Protein AF-A0A6L5FBJ3-F1 (afdb_monomer_lite)

Foldseek 3Di:
DDDVVVVVVVVVVVVVPPPPPPPPPAQQAVAQDPLQQCSVVLSVLVVLVLDQADDPPVSRHNPVPDDQDPVNVVSSVVSNVVSPDPDVVVVPPADPVNVVVVVVVPLVVVLVVLLVLLCVLCVVCQPVVVVVVVQFAQPAFWEADPPAAGLATKGARPVLQAQDDDSNDARIFGFFADQVRHGSGTFKGKHKHALVRHDDPAADDDSNDGFDQDPPHRITMWIARSSGDAPVDRGDNHGNSGHDRHPPGDYGDDDPDD

Sequence (258 aa):
MRNPRNLILMLMVAVLVLSPLAAWAGDRFADVPDDNIFHDDISWLADSGVTIGCNPPENTYFCPKETVTREQMAAFLRRLGENQVVDAGWLEGWTAEGLLDAAATNVAGPVAAQLAEVNLANAKYQDVSEAEADGYESFLACFEHPQMGGMGQHYVDQDLLDGNVQALRPEAMVYELDANGDIAGLVAHEYIVPIDAWTEDEPPSLFGQEFEQHSVLPVWKLHIWIWKDNPNGMFADHNPKVRLCPDGVPVFPEPPAP

Radius of gyration: 24.85 Å; chains: 1; bounding box: 87×52×62 Å

Structure (mmCIF, N/CA/C/O backbone):
data_AF-A0A6L5FBJ3-F1
#
_entry.id   AF-A0A6L5FBJ3-F1
#
loop_
_atom_site.group_PDB
_atom_site.id
_atom_site.type_symbol
_atom_site.label_atom_id
_atom_site.label_alt_id
_atom_site.label_comp_id
_atom_site.label_asym_id
_atom_site.label_entity_id
_atom_site.label_seq_id
_atom_site.pdbx_PDB_ins_code
_atom_site.Cartn_x
_atom_site.Cartn_y
_atom_site.Cartn_z
_atom_site.occupancy
_atom_site.B_iso_or_equiv
_atom_site.auth_seq_id
_atom_site.auth_comp_id
_atom_site.auth_asym_id
_atom_site.auth_atom_id
_atom_site.pdbx_PDB_model_num
ATOM 1 N N . MET A 1 1 ? 69.040 8.723 -33.705 1.00 50.16 1 MET A N 1
ATOM 2 C CA . MET A 1 1 ? 67.895 8.653 -34.639 1.00 50.16 1 MET A CA 1
ATOM 3 C C . MET A 1 1 ? 66.798 7.835 -33.968 1.00 50.16 1 MET A C 1
ATOM 5 O O . MET A 1 1 ? 66.972 6.638 -33.786 1.00 50.16 1 MET A O 1
ATOM 9 N N . ARG A 1 2 ? 65.757 8.499 -33.448 1.00 51.31 2 ARG A N 1
ATOM 10 C CA . ARG A 1 2 ? 64.660 7.870 -32.686 1.00 51.31 2 ARG A CA 1
ATOM 11 C C . ARG A 1 2 ? 63.763 7.107 -33.668 1.00 51.31 2 ARG A C 1
ATOM 13 O O . ARG A 1 2 ? 63.311 7.685 -34.649 1.00 51.31 2 ARG A O 1
ATOM 20 N N . ASN A 1 3 ? 63.582 5.811 -33.435 1.00 44.41 3 ASN A N 1
ATOM 21 C CA . ASN A 1 3 ? 62.960 4.888 -34.383 1.00 44.41 3 ASN A CA 1
ATOM 22 C C . ASN A 1 3 ? 61.430 5.121 -34.428 1.00 44.41 3 ASN A C 1
ATOM 24 O O . ASN A 1 3 ? 60.779 4.951 -33.393 1.00 44.41 3 ASN A O 1
ATOM 28 N N . PRO A 1 4 ? 60.830 5.494 -35.577 1.00 54.69 4 PRO A N 1
ATOM 29 C CA . PRO A 1 4 ? 59.420 5.904 -35.658 1.00 54.69 4 PRO A CA 1
ATOM 30 C C . PRO A 1 4 ? 58.429 4.780 -35.312 1.00 54.69 4 PRO A C 1
ATOM 32 O O . PRO A 1 4 ? 57.286 5.052 -34.956 1.00 54.69 4 PRO A O 1
ATOM 35 N N . ARG A 1 5 ? 58.875 3.516 -35.329 1.00 56.28 5 ARG A N 1
ATOM 36 C CA . ARG A 1 5 ? 58.064 2.345 -34.955 1.00 56.28 5 ARG A CA 1
ATOM 37 C C . ARG A 1 5 ? 57.788 2.254 -33.447 1.00 56.28 5 ARG A C 1
ATOM 39 O O . ARG A 1 5 ? 56.731 1.768 -33.066 1.00 56.28 5 ARG A O 1
ATOM 46 N N . ASN A 1 6 ? 58.673 2.785 -32.597 1.00 51.41 6 ASN A N 1
ATOM 47 C CA . ASN A 1 6 ? 58.479 2.755 -31.138 1.00 51.41 6 ASN A CA 1
ATOM 48 C C . ASN A 1 6 ? 57.567 3.887 -30.642 1.00 51.41 6 ASN A C 1
ATOM 50 O O . ASN A 1 6 ? 56.949 3.752 -29.591 1.00 51.41 6 ASN A O 1
ATOM 54 N N . LEU A 1 7 ? 57.454 4.984 -31.402 1.00 53.44 7 LEU A N 1
ATOM 55 C CA . LEU A 1 7 ? 56.575 6.105 -31.058 1.00 53.44 7 LEU A CA 1
ATOM 56 C C . LEU A 1 7 ? 55.099 5.776 -31.342 1.00 53.44 7 LEU A C 1
ATOM 58 O O . LEU A 1 7 ? 54.231 6.147 -30.561 1.00 53.44 7 LEU A O 1
ATOM 62 N N . ILE A 1 8 ? 54.825 5.017 -32.410 1.00 55.75 8 ILE A N 1
ATOM 63 C CA . ILE A 1 8 ? 53.466 4.574 -32.766 1.00 55.75 8 ILE A CA 1
ATOM 64 C C . ILE A 1 8 ? 52.949 3.520 -31.771 1.00 55.75 8 ILE A C 1
ATOM 66 O O . ILE A 1 8 ? 51.788 3.580 -31.373 1.00 55.75 8 ILE A O 1
ATOM 70 N N . LEU A 1 9 ? 53.808 2.603 -31.300 1.00 52.06 9 LEU A N 1
ATOM 71 C CA . LEU A 1 9 ? 53.415 1.617 -30.284 1.00 52.06 9 LEU A CA 1
ATOM 72 C C . LEU A 1 9 ? 53.133 2.260 -28.913 1.00 52.06 9 LEU A C 1
ATOM 74 O O . LEU A 1 9 ? 52.192 1.856 -28.238 1.00 52.06 9 LEU A O 1
ATOM 78 N N . MET A 1 10 ? 53.901 3.282 -28.508 1.00 53.19 10 MET A N 1
ATOM 79 C CA . MET A 1 10 ? 53.652 3.989 -27.242 1.00 53.19 10 MET A CA 1
ATOM 80 C C . MET A 1 10 ? 52.392 4.866 -27.272 1.00 53.19 10 MET A C 1
ATOM 82 O O . MET A 1 10 ? 51.726 4.988 -26.249 1.00 53.19 10 MET A O 1
ATOM 86 N N . LEU A 1 11 ? 52.024 5.430 -28.429 1.00 53.03 11 LEU A N 1
ATOM 87 C CA . LEU A 1 11 ? 50.780 6.196 -28.579 1.00 53.03 11 LEU A CA 1
ATOM 88 C C . LEU A 1 11 ? 49.524 5.308 -28.540 1.00 53.03 11 LEU A C 1
ATOM 90 O O . LEU A 1 11 ? 48.526 5.725 -27.965 1.00 53.03 11 LEU A O 1
ATOM 94 N N . MET A 1 12 ? 49.568 4.076 -29.065 1.00 52.00 12 MET A N 1
ATOM 95 C CA . MET A 1 12 ? 48.418 3.158 -28.975 1.00 52.00 12 MET A CA 1
ATOM 96 C C . MET A 1 12 ? 48.203 2.585 -27.566 1.00 52.00 12 MET A C 1
ATOM 98 O O . MET A 1 12 ? 47.062 2.396 -27.157 1.00 52.00 12 MET A O 1
ATOM 102 N N . VAL A 1 13 ? 49.270 2.363 -26.792 1.00 52.62 13 VAL A N 1
ATOM 103 C CA . VAL A 1 13 ? 49.150 1.887 -25.400 1.00 52.62 13 VAL A CA 1
ATOM 104 C C . VAL A 1 13 ? 48.690 3.007 -24.454 1.00 52.62 13 VAL A C 1
ATOM 106 O O . VAL A 1 13 ? 47.960 2.738 -23.508 1.00 52.62 13 VAL A O 1
ATOM 109 N N . ALA A 1 14 ? 49.035 4.272 -24.722 1.00 48.16 14 ALA A N 1
ATOM 110 C CA . ALA A 1 14 ? 48.619 5.398 -23.878 1.00 48.16 14 ALA A CA 1
ATOM 111 C C . ALA A 1 14 ? 47.130 5.785 -24.028 1.00 48.16 14 ALA A C 1
ATOM 113 O O . ALA A 1 14 ? 46.531 6.258 -23.067 1.00 48.16 14 ALA A O 1
ATOM 114 N N . VAL A 1 15 ? 46.510 5.558 -25.194 1.00 51.25 15 VAL A N 1
ATOM 115 C CA . VAL A 1 15 ? 45.077 5.856 -25.420 1.00 51.25 15 VAL A CA 1
ATOM 116 C C . VAL A 1 15 ? 44.156 4.798 -24.787 1.00 51.25 15 VAL A C 1
ATOM 118 O O . VAL A 1 15 ? 43.051 5.121 -24.360 1.00 51.25 15 VAL A O 1
ATOM 121 N N . LEU A 1 16 ? 44.625 3.555 -24.634 1.00 50.53 16 LEU A N 1
ATOM 122 C CA . LEU A 1 16 ? 43.860 2.457 -24.021 1.00 50.53 16 LEU A CA 1
ATOM 123 C C . LEU A 1 16 ? 43.785 2.506 -22.482 1.00 50.53 16 LEU A C 1
ATOM 125 O O . LEU A 1 16 ? 42.943 1.825 -21.909 1.00 50.53 16 LEU A O 1
ATOM 129 N N . VAL A 1 17 ? 44.622 3.303 -21.806 1.00 52.56 17 VAL A N 1
ATOM 130 C CA . VAL A 1 17 ? 44.697 3.343 -20.325 1.00 52.56 17 VAL A CA 1
ATOM 131 C C . VAL A 1 17 ? 44.046 4.606 -19.729 1.00 52.56 17 VAL A C 1
ATOM 133 O O . VAL A 1 17 ? 43.831 4.683 -18.525 1.00 52.56 17 VAL A O 1
ATOM 136 N N . LEU A 1 18 ? 43.692 5.591 -20.561 1.00 47.12 18 LEU A N 1
ATOM 137 C CA . LEU A 1 18 ? 43.131 6.886 -20.137 1.00 47.12 18 LEU A CA 1
ATOM 138 C C . LEU A 1 18 ? 41.666 7.100 -20.523 1.00 47.12 18 LEU A C 1
ATOM 140 O O . LEU A 1 18 ? 41.138 8.184 -20.296 1.00 47.12 18 LEU A O 1
ATOM 144 N N . SER A 1 19 ? 40.996 6.088 -21.074 1.00 49.62 19 SER A N 1
ATOM 145 C CA . SER A 1 19 ? 39.535 6.117 -21.121 1.00 49.62 19 SER A CA 1
ATOM 146 C C . SER A 1 19 ? 39.048 5.773 -19.715 1.00 49.62 19 SER A C 1
ATOM 148 O O . SER A 1 19 ? 39.270 4.637 -19.289 1.00 49.62 19 SER A O 1
ATOM 150 N N . PRO A 1 20 ? 38.414 6.696 -18.968 1.00 48.44 20 PRO A N 1
ATOM 151 C CA . PRO A 1 20 ? 37.619 6.253 -17.848 1.00 48.44 20 PRO A CA 1
ATOM 152 C C . PRO A 1 20 ? 36.566 5.351 -18.481 1.00 48.44 20 PRO A C 1
ATOM 154 O O . PRO A 1 20 ? 35.761 5.803 -19.297 1.00 48.44 20 PRO A O 1
ATOM 157 N N . LEU A 1 21 ? 36.600 4.063 -18.148 1.00 52.88 21 LEU A N 1
ATOM 158 C CA . LEU A 1 21 ? 35.376 3.289 -18.133 1.00 52.88 21 LEU A CA 1
ATOM 159 C C . LEU A 1 21 ? 34.505 4.030 -17.124 1.00 52.88 21 LEU A C 1
ATOM 161 O O . LEU A 1 21 ? 34.579 3.784 -15.924 1.00 52.88 21 LEU A O 1
ATOM 165 N N . ALA A 1 22 ? 33.757 5.024 -17.598 1.00 45.22 22 ALA A N 1
ATOM 166 C CA . ALA A 1 22 ? 32.517 5.363 -16.956 1.00 45.22 22 ALA A CA 1
ATOM 167 C C . ALA A 1 22 ? 31.773 4.029 -16.958 1.00 45.22 22 ALA A C 1
ATOM 169 O O . ALA A 1 22 ? 31.326 3.555 -17.999 1.00 45.22 22 ALA A O 1
ATOM 170 N N . ALA A 1 23 ? 31.798 3.336 -15.825 1.00 41.09 23 ALA A N 1
ATOM 171 C CA . ALA A 1 23 ? 30.782 2.363 -15.530 1.00 41.09 23 ALA A CA 1
ATOM 172 C C . ALA A 1 23 ? 29.532 3.224 -15.391 1.00 41.09 23 ALA A C 1
ATOM 174 O O . ALA A 1 23 ? 29.310 3.850 -14.359 1.00 41.09 23 ALA A O 1
ATOM 175 N N . TRP A 1 24 ? 28.806 3.381 -16.494 1.00 41.25 24 TRP A N 1
ATOM 176 C CA . TRP A 1 24 ? 27.423 3.797 -16.405 1.00 41.25 24 TRP A CA 1
ATOM 177 C C . TRP A 1 24 ? 26.794 2.632 -15.650 1.00 41.25 24 TRP A C 1
ATOM 179 O O . TRP A 1 24 ? 26.694 1.534 -16.199 1.00 41.25 24 TRP A O 1
ATOM 189 N N . ALA A 1 25 ? 26.523 2.820 -14.359 1.00 40.94 25 ALA A N 1
ATOM 190 C CA . ALA A 1 25 ? 25.539 2.004 -13.674 1.00 40.94 25 ALA A CA 1
ATOM 191 C C . ALA A 1 25 ? 24.226 2.331 -14.388 1.00 40.94 25 ALA A C 1
ATOM 193 O O . ALA A 1 25 ? 23.574 3.316 -14.075 1.00 40.94 25 ALA A O 1
ATOM 194 N N . GLY A 1 26 ? 24.001 1.660 -15.515 1.00 55.47 26 GLY A N 1
ATOM 195 C CA . GLY A 1 26 ? 22.754 1.737 -16.239 1.00 55.47 26 GLY A CA 1
ATOM 196 C C . GLY A 1 26 ? 21.814 0.759 -15.575 1.00 55.47 26 GLY A C 1
ATOM 197 O O . GLY A 1 26 ? 22.215 -0.382 -15.319 1.00 55.47 26 GLY A O 1
ATOM 198 N N . ASP A 1 27 ? 20.604 1.224 -15.309 1.00 69.19 27 ASP A N 1
ATOM 199 C CA . ASP A 1 27 ? 19.514 0.411 -14.796 1.00 69.19 27 ASP A CA 1
ATOM 200 C C . ASP A 1 27 ? 19.396 -0.862 -15.629 1.00 69.19 27 ASP A C 1
ATOM 202 O O . ASP A 1 27 ? 19.626 -0.874 -16.848 1.00 69.19 27 ASP A O 1
ATOM 206 N N . ARG A 1 28 ? 19.075 -1.969 -14.955 1.00 84.44 28 ARG A N 1
ATOM 207 C CA . ARG A 1 28 ? 19.003 -3.291 -15.585 1.00 84.44 28 ARG A CA 1
ATOM 208 C C . ARG A 1 28 ? 18.090 -3.285 -16.815 1.00 84.44 28 ARG A C 1
ATOM 210 O O . ARG A 1 28 ? 18.381 -3.993 -17.781 1.00 84.44 28 ARG A O 1
ATOM 217 N N . PHE A 1 29 ? 17.031 -2.475 -16.780 1.00 94.56 29 PHE A N 1
ATOM 218 C CA . PHE A 1 29 ? 16.106 -2.246 -17.880 1.00 94.56 29 PHE A CA 1
ATOM 219 C C . PHE A 1 29 ? 15.952 -0.749 -18.151 1.00 94.56 29 PHE A C 1
ATOM 221 O O . PHE A 1 29 ? 15.717 0.038 -17.244 1.00 94.56 29 PHE A O 1
ATOM 228 N N . ALA A 1 30 ? 16.033 -0.351 -19.418 1.00 93.38 30 ALA A N 1
ATOM 229 C CA . ALA A 1 30 ? 16.010 1.054 -19.825 1.00 93.38 30 ALA A CA 1
ATOM 230 C C . ALA A 1 30 ? 14.630 1.735 -19.695 1.00 93.38 30 ALA A C 1
ATOM 232 O O . ALA A 1 30 ? 14.527 2.945 -19.878 1.00 93.38 30 ALA A O 1
ATOM 233 N N . ASP A 1 31 ? 13.572 0.971 -19.428 1.00 93.94 31 ASP A N 1
ATOM 234 C CA . ASP A 1 31 ? 12.198 1.429 -19.187 1.00 93.94 31 ASP A CA 1
ATOM 235 C C . ASP A 1 31 ? 11.774 1.303 -17.711 1.00 93.94 31 ASP A C 1
ATOM 237 O O . ASP A 1 31 ? 10.597 1.481 -17.388 1.00 93.94 31 ASP A O 1
ATOM 241 N N . VAL A 1 32 ? 12.728 1.024 -16.819 1.00 93.50 32 VAL A N 1
ATOM 242 C CA . VAL A 1 32 ? 12.536 0.987 -15.365 1.00 93.50 32 VAL A CA 1
ATOM 243 C C . VAL A 1 32 ? 13.596 1.890 -14.727 1.00 93.50 32 VAL A C 1
ATOM 245 O O . VAL A 1 32 ? 14.637 1.391 -14.315 1.00 93.50 32 VAL A O 1
ATOM 248 N N . PRO A 1 33 ? 13.377 3.217 -14.712 1.00 90.44 33 PRO A N 1
ATOM 249 C CA . PRO A 1 33 ? 14.302 4.158 -14.077 1.00 90.44 33 PRO A CA 1
ATOM 250 C C . PRO A 1 33 ? 14.351 3.983 -12.549 1.00 90.44 33 PRO A C 1
ATOM 252 O O . PRO A 1 33 ? 13.392 3.479 -11.966 1.00 90.44 33 PRO A O 1
ATOM 255 N N . ASP A 1 34 ? 15.419 4.470 -11.904 1.00 84.62 34 ASP A N 1
ATOM 256 C CA . ASP A 1 34 ? 15.604 4.487 -10.434 1.00 84.62 34 ASP A CA 1
ATOM 257 C C . ASP A 1 34 ? 14.404 5.059 -9.641 1.00 84.62 34 ASP A C 1
ATOM 259 O O . ASP A 1 34 ? 14.207 4.726 -8.474 1.00 84.62 34 ASP A O 1
ATOM 263 N N . ASP A 1 35 ? 13.613 5.960 -10.237 1.00 81.00 35 ASP A N 1
ATOM 264 C CA . ASP A 1 35 ? 12.436 6.570 -9.602 1.00 81.00 35 ASP A CA 1
ATOM 265 C C . ASP A 1 35 ? 11.138 5.772 -9.809 1.00 81.00 35 ASP A C 1
ATOM 267 O O . ASP A 1 35 ? 10.093 6.136 -9.262 1.00 81.00 35 ASP A O 1
ATOM 271 N N . ASN A 1 36 ? 11.190 4.676 -10.569 1.00 85.06 36 ASN A N 1
ATOM 272 C CA . ASN A 1 36 ? 10.095 3.727 -10.658 1.00 85.06 36 ASN A CA 1
ATOM 273 C C . ASN A 1 36 ? 9.892 3.064 -9.292 1.00 85.06 36 ASN A C 1
ATOM 275 O O . ASN A 1 36 ? 10.822 2.519 -8.702 1.00 85.06 36 ASN A O 1
ATOM 279 N N . ILE A 1 37 ? 8.655 3.063 -8.799 1.00 84.88 37 ILE A N 1
ATOM 280 C CA . ILE A 1 37 ? 8.340 2.530 -7.470 1.00 84.88 37 ILE A CA 1
ATOM 281 C C . ILE A 1 37 ? 8.660 1.032 -7.325 1.00 84.88 37 ILE A C 1
ATOM 283 O O . ILE A 1 37 ? 8.936 0.595 -6.215 1.00 84.88 37 ILE A O 1
ATOM 287 N N . PHE A 1 38 ? 8.678 0.283 -8.435 1.00 86.81 38 PHE A N 1
ATOM 288 C CA . PHE A 1 38 ? 9.016 -1.143 -8.504 1.00 86.81 38 PHE A CA 1
ATOM 289 C C . PHE A 1 38 ? 10.452 -1.394 -8.975 1.00 86.81 38 PHE A C 1
ATOM 291 O O . PHE A 1 38 ? 10.792 -2.526 -9.320 1.00 86.81 38 PHE A O 1
ATOM 298 N N . HIS A 1 39 ? 11.296 -0.360 -9.048 1.00 88.31 39 HIS A N 1
ATOM 299 C CA . HIS A 1 39 ? 12.667 -0.491 -9.538 1.00 88.31 39 HIS A CA 1
ATOM 300 C C . HIS A 1 39 ? 13.433 -1.608 -8.814 1.00 88.31 39 HIS A C 1
ATOM 302 O O . HIS A 1 39 ? 14.017 -2.483 -9.461 1.00 88.31 39 HIS A O 1
ATOM 308 N N . ASP A 1 40 ? 13.383 -1.610 -7.481 1.00 82.06 40 ASP A N 1
ATOM 309 C CA . ASP A 1 40 ? 14.122 -2.561 -6.650 1.00 82.06 40 ASP A CA 1
ATOM 310 C C . ASP A 1 40 ? 13.564 -3.990 -6.799 1.00 82.06 40 ASP A C 1
ATOM 312 O O . ASP A 1 40 ? 14.336 -4.936 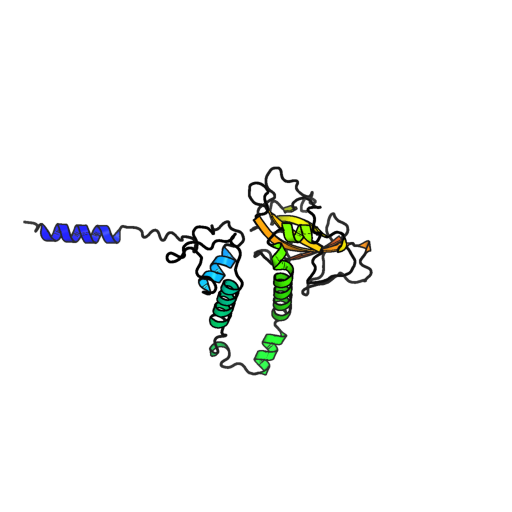-6.972 1.00 82.06 40 ASP A O 1
ATOM 316 N N . ASP A 1 41 ? 12.237 -4.157 -6.849 1.00 84.00 41 ASP A N 1
ATOM 317 C CA . ASP A 1 41 ? 11.582 -5.460 -7.047 1.00 84.00 41 ASP A CA 1
ATOM 318 C C . ASP A 1 41 ? 11.880 -6.056 -8.426 1.00 84.00 41 ASP A C 1
ATOM 320 O O . ASP A 1 41 ? 12.194 -7.241 -8.570 1.00 84.00 41 ASP A O 1
ATOM 324 N N . ILE A 1 42 ? 11.802 -5.227 -9.467 1.00 91.62 42 ILE A N 1
ATOM 325 C CA . ILE A 1 42 ? 12.088 -5.627 -10.844 1.00 91.62 42 ILE A CA 1
ATOM 326 C C . ILE A 1 42 ? 13.567 -5.993 -10.991 1.00 91.62 42 ILE A C 1
ATOM 328 O O . ILE A 1 42 ? 13.899 -6.995 -11.639 1.00 91.62 42 ILE A O 1
ATOM 332 N N . SER A 1 43 ? 14.452 -5.213 -10.369 1.00 88.56 43 SER A N 1
ATOM 333 C CA . SER A 1 43 ? 15.884 -5.501 -10.321 1.00 88.56 43 SER A CA 1
ATOM 334 C C . SER A 1 43 ? 16.145 -6.827 -9.611 1.00 88.56 43 SER A C 1
ATOM 336 O O . SER A 1 43 ? 16.835 -7.686 -10.161 1.00 88.56 43 SER A O 1
ATOM 338 N N . TRP A 1 44 ? 15.497 -7.072 -8.469 1.00 85.69 44 TRP A N 1
ATOM 339 C CA . TRP A 1 44 ? 15.583 -8.347 -7.762 1.00 85.69 44 TRP A CA 1
ATOM 340 C C . TRP A 1 44 ? 15.081 -9.526 -8.605 1.00 85.69 44 TRP A C 1
ATOM 342 O O . TRP A 1 44 ? 15.737 -10.571 -8.646 1.00 85.69 44 TRP A O 1
ATOM 352 N N . LEU A 1 45 ? 13.957 -9.379 -9.318 1.00 90.44 45 LEU A N 1
ATOM 353 C CA . LEU A 1 45 ? 13.448 -10.414 -10.224 1.00 90.44 45 LEU A CA 1
ATOM 354 C C . LEU A 1 45 ? 14.465 -10.745 -11.320 1.00 90.44 45 LEU A C 1
ATOM 356 O O . LEU A 1 45 ? 14.589 -11.910 -11.713 1.00 90.44 45 LEU A O 1
ATOM 360 N N . ALA A 1 46 ? 15.163 -9.739 -11.847 1.00 90.12 46 ALA A N 1
ATOM 361 C CA . ALA A 1 46 ? 16.155 -9.920 -12.899 1.00 90.12 46 ALA A CA 1
ATOM 362 C C . ALA A 1 46 ? 17.444 -10.558 -12.371 1.00 90.12 46 ALA A C 1
ATOM 364 O O . ALA A 1 46 ? 17.949 -11.502 -12.982 1.00 90.12 46 ALA A O 1
ATOM 365 N N . ASP A 1 47 ? 17.936 -10.094 -11.223 1.00 84.81 47 ASP A N 1
ATOM 366 C CA . ASP A 1 47 ? 19.131 -10.621 -10.559 1.00 84.81 47 ASP A CA 1
ATOM 367 C C . ASP A 1 47 ? 18.922 -12.061 -10.079 1.00 84.81 47 ASP A C 1
ATOM 369 O O . ASP A 1 47 ? 19.808 -12.908 -10.208 1.00 84.81 47 ASP A O 1
ATOM 373 N N . SER A 1 48 ? 17.706 -12.375 -9.627 1.00 81.62 48 SER A N 1
ATOM 374 C CA . SER A 1 48 ? 17.277 -13.730 -9.268 1.00 81.62 48 SER A CA 1
ATOM 375 C C . SER A 1 48 ? 16.987 -14.605 -10.489 1.00 81.62 48 SER A C 1
ATOM 377 O O . SER A 1 48 ? 16.568 -15.751 -10.336 1.00 81.62 48 SER A O 1
ATOM 379 N N . GLY A 1 49 ? 17.145 -14.086 -11.711 1.00 87.25 49 GLY A N 1
ATOM 380 C CA . GLY A 1 49 ? 16.899 -14.807 -12.961 1.00 87.25 49 GLY A CA 1
ATOM 381 C C . GLY A 1 49 ? 15.439 -15.210 -13.189 1.00 87.25 49 GLY A C 1
ATOM 382 O O . GLY A 1 49 ? 15.170 -16.061 -14.038 1.00 87.25 49 GLY A O 1
ATOM 383 N N . VAL A 1 50 ? 14.492 -14.632 -12.446 1.00 91.69 50 VAL A N 1
ATOM 384 C CA . VAL A 1 50 ? 13.053 -14.886 -12.589 1.00 91.69 50 VAL A CA 1
ATOM 385 C C . VAL A 1 50 ? 12.550 -14.242 -13.876 1.00 91.69 50 VAL A C 1
ATOM 387 O O . VAL A 1 50 ? 11.931 -14.913 -14.709 1.00 91.69 50 VAL A O 1
ATOM 390 N N . THR A 1 51 ? 12.893 -12.973 -14.100 1.00 92.88 51 THR A N 1
ATOM 391 C CA . THR A 1 51 ? 12.657 -12.282 -15.372 1.00 92.88 51 THR A CA 1
ATOM 392 C C . THR A 1 51 ? 13.948 -12.144 -16.173 1.00 92.88 51 THR A C 1
ATOM 394 O O . THR A 1 51 ? 15.046 -12.094 -15.627 1.00 92.88 51 THR A O 1
ATOM 397 N N . ILE A 1 52 ? 13.806 -12.078 -17.493 1.00 90.56 52 ILE A N 1
ATOM 398 C CA . ILE A 1 52 ? 14.895 -11.707 -18.403 1.00 90.56 52 ILE A CA 1
ATOM 399 C C . ILE A 1 52 ? 14.589 -10.409 -19.152 1.00 90.56 52 ILE A C 1
ATOM 401 O O . ILE A 1 52 ? 15.424 -9.990 -19.935 1.00 90.56 52 ILE A O 1
ATOM 405 N N . GLY A 1 53 ? 13.425 -9.792 -18.927 1.00 93.00 53 GLY A N 1
ATOM 406 C CA . GLY A 1 53 ? 12.919 -8.678 -19.731 1.00 93.00 53 GLY A CA 1
ATOM 407 C C . GLY A 1 53 ? 12.049 -9.101 -20.923 1.00 93.00 53 GLY A C 1
ATOM 408 O O . GLY A 1 53 ? 11.733 -10.282 -21.106 1.00 93.00 53 GLY A O 1
ATOM 409 N N . CYS A 1 54 ? 11.640 -8.108 -21.709 1.00 93.25 54 CYS A N 1
ATOM 410 C CA . CYS A 1 54 ? 10.909 -8.209 -22.972 1.00 93.25 54 CYS A CA 1
ATOM 411 C C . CYS A 1 54 ? 11.849 -7.891 -24.158 1.00 93.25 54 CYS A C 1
ATOM 413 O O . CYS A 1 54 ? 13.043 -8.096 -24.048 1.00 93.25 54 CYS A O 1
ATOM 415 N N . ASN A 1 55 ? 11.344 -7.486 -25.330 1.00 93.62 55 ASN A N 1
ATOM 416 C CA . ASN A 1 55 ? 12.145 -7.121 -26.520 1.00 93.62 55 ASN A CA 1
ATOM 417 C C . ASN A 1 55 ? 13.332 -8.057 -26.890 1.00 93.62 55 ASN A C 1
ATOM 419 O O . ASN A 1 55 ? 14.476 -7.608 -27.003 1.00 93.62 55 ASN A O 1
ATOM 423 N N . PRO A 1 56 ? 13.096 -9.361 -27.120 1.00 88.88 56 PRO A N 1
ATOM 424 C CA . PRO A 1 56 ? 14.162 -10.255 -27.549 1.00 88.88 56 PRO A CA 1
ATOM 425 C C . PRO A 1 56 ? 14.669 -9.892 -28.962 1.00 88.88 56 PRO A C 1
ATOM 427 O O . PRO A 1 56 ? 13.863 -9.533 -29.826 1.00 88.88 56 PRO A O 1
ATOM 430 N N . PRO A 1 57 ? 15.967 -10.105 -29.250 1.00 90.62 57 PRO A N 1
ATOM 431 C CA . PRO A 1 57 ? 16.961 -10.750 -28.387 1.00 90.62 57 PRO A CA 1
ATOM 432 C C . PRO A 1 57 ? 17.659 -9.820 -27.383 1.00 90.62 57 PRO A C 1
ATOM 434 O O . PRO A 1 57 ? 18.421 -10.323 -26.557 1.00 90.62 57 PRO A O 1
ATOM 437 N N . GLU A 1 58 ? 17.460 -8.504 -27.466 1.00 92.56 58 GLU A N 1
ATOM 438 C CA . GLU A 1 58 ? 18.227 -7.525 -26.692 1.00 92.56 58 GLU A CA 1
ATOM 439 C C . GLU A 1 58 ? 17.901 -7.562 -25.199 1.00 92.56 58 GLU A C 1
ATOM 441 O O . GLU A 1 58 ? 18.821 -7.412 -24.396 1.00 92.56 58 GLU A O 1
ATOM 446 N N . ASN A 1 59 ? 16.640 -7.816 -24.827 1.00 92.62 59 ASN A N 1
ATOM 447 C CA . ASN A 1 59 ? 16.231 -7.962 -23.427 1.00 92.62 59 ASN A CA 1
ATOM 448 C C . ASN A 1 59 ? 16.624 -6.756 -22.553 1.00 92.62 59 ASN A C 1
ATOM 450 O O . ASN A 1 59 ? 17.076 -6.897 -21.417 1.00 92.62 59 ASN A O 1
ATOM 454 N N . THR A 1 60 ? 16.489 -5.557 -23.120 1.00 94.12 60 THR A N 1
ATOM 455 C CA . THR A 1 60 ? 16.863 -4.282 -22.489 1.00 94.12 60 THR A CA 1
ATOM 456 C C . THR A 1 60 ? 15.688 -3.569 -21.833 1.00 94.12 60 THR A C 1
ATOM 458 O O . THR A 1 60 ? 15.896 -2.526 -21.222 1.00 94.12 60 THR A O 1
ATOM 461 N N . TYR A 1 61 ? 14.470 -4.086 -21.979 1.00 95.81 61 TYR A N 1
ATOM 462 C CA . TYR A 1 61 ? 13.253 -3.542 -21.386 1.00 95.81 61 TYR A CA 1
ATOM 463 C C . TYR A 1 61 ? 12.587 -4.572 -20.472 1.00 95.81 61 TYR A C 1
ATOM 465 O O . TYR A 1 61 ? 12.705 -5.773 -20.707 1.00 95.81 61 TYR A O 1
ATOM 473 N N . PHE A 1 62 ? 11.879 -4.118 -19.444 1.00 95.81 62 PHE A N 1
ATOM 474 C CA . PHE A 1 62 ? 11.037 -4.949 -18.586 1.00 95.81 62 PHE A CA 1
ATOM 475 C C . PHE A 1 62 ? 9.591 -5.017 -19.092 1.00 95.81 62 PHE A C 1
ATOM 477 O O . PHE A 1 62 ? 8.941 -6.045 -18.921 1.00 95.81 62 PHE A O 1
ATOM 484 N N . CYS A 1 63 ? 9.112 -3.957 -19.750 1.00 94.62 63 CYS A N 1
ATOM 485 C CA . CYS A 1 63 ? 7.727 -3.754 -20.166 1.00 94.62 63 CYS A CA 1
ATOM 486 C C . CYS A 1 63 ? 6.727 -3.745 -18.981 1.00 94.62 63 CYS A C 1
ATOM 488 O O . CYS A 1 63 ? 5.775 -4.527 -18.984 1.00 94.62 63 CYS A O 1
ATOM 490 N N . PRO A 1 64 ? 6.872 -2.847 -17.979 1.00 90.56 64 PRO A N 1
ATOM 491 C CA . PRO A 1 64 ? 6.110 -2.896 -16.717 1.00 90.56 64 PRO A CA 1
ATOM 492 C C . PRO A 1 64 ? 4.588 -2.763 -16.865 1.00 90.56 64 PRO A C 1
ATOM 494 O O . PRO A 1 64 ? 3.852 -3.143 -15.963 1.00 90.56 64 PRO A O 1
ATOM 497 N N . LYS A 1 65 ? 4.107 -2.215 -17.987 1.00 86.31 65 LYS A N 1
ATOM 498 C CA . LYS A 1 65 ? 2.675 -1.996 -18.254 1.00 86.31 65 LYS A CA 1
ATOM 499 C C . LYS A 1 65 ? 2.047 -3.068 -19.151 1.00 86.31 65 LYS A C 1
ATOM 501 O O . LYS A 1 65 ? 0.863 -2.980 -19.463 1.00 86.31 65 LYS A O 1
ATOM 506 N N . GLU A 1 66 ? 2.823 -4.044 -19.626 1.00 89.88 66 GLU A N 1
ATOM 507 C CA . GLU A 1 66 ? 2.288 -5.126 -20.455 1.00 89.88 66 GLU A CA 1
ATOM 508 C C . GLU A 1 66 ? 1.654 -6.231 -19.604 1.00 89.88 66 GLU A C 1
ATOM 510 O O . GLU A 1 66 ? 2.152 -6.612 -18.547 1.00 89.88 66 GLU A O 1
ATOM 515 N N . THR A 1 67 ? 0.556 -6.803 -20.099 1.00 89.81 67 THR A N 1
ATOM 516 C CA . THR A 1 67 ? -0.103 -7.934 -19.440 1.00 89.81 67 THR A CA 1
ATOM 517 C C . THR A 1 67 ? 0.730 -9.209 -19.556 1.00 89.81 67 THR A C 1
ATOM 519 O O . THR A 1 67 ? 1.152 -9.585 -20.652 1.00 89.81 67 THR A O 1
ATOM 522 N N . VAL A 1 68 ? 0.860 -9.947 -18.455 1.00 91.75 68 VAL A N 1
ATOM 523 C CA . VAL A 1 68 ? 1.529 -11.253 -18.427 1.00 91.75 68 VAL A CA 1
ATOM 524 C C . VAL A 1 68 ? 0.557 -12.358 -18.851 1.00 91.75 68 VAL A C 1
ATOM 526 O O . VAL A 1 68 ? -0.473 -12.592 -18.218 1.00 91.75 68 VAL A O 1
ATOM 529 N N . THR A 1 69 ? 0.890 -13.099 -19.908 1.00 91.69 69 THR A N 1
ATOM 530 C CA . THR A 1 69 ? 0.138 -14.305 -20.287 1.00 91.69 69 THR A CA 1
ATOM 531 C C . THR A 1 69 ? 0.349 -15.430 -19.270 1.00 91.69 69 THR A C 1
ATOM 533 O O . THR A 1 69 ? 1.381 -15.523 -18.605 1.00 91.69 69 THR A O 1
ATOM 536 N N . ARG A 1 70 ? -0.592 -16.379 -19.195 1.00 88.25 70 ARG A N 1
ATOM 537 C CA . ARG A 1 70 ? -0.459 -17.558 -18.315 1.00 88.25 70 ARG A CA 1
ATOM 538 C C . ARG A 1 70 ? 0.801 -18.387 -18.605 1.00 88.25 70 ARG A C 1
ATOM 540 O O . ARG A 1 70 ? 1.354 -18.990 -17.691 1.00 88.25 70 ARG A O 1
ATOM 547 N N . GLU A 1 71 ? 1.262 -18.413 -19.855 1.00 91.25 71 GLU A N 1
ATOM 548 C CA . GLU A 1 71 ? 2.494 -19.106 -20.253 1.00 91.25 71 GLU A CA 1
ATOM 549 C C . GLU A 1 71 ? 3.747 -18.384 -19.741 1.00 91.25 71 GLU A C 1
ATOM 551 O O . GLU A 1 71 ? 4.662 -19.026 -19.225 1.00 91.25 71 GLU A O 1
ATOM 556 N N . GLN A 1 72 ? 3.773 -17.050 -19.816 1.00 92.56 72 GLN A N 1
ATOM 557 C CA . GLN A 1 72 ? 4.849 -16.239 -19.239 1.00 92.56 72 GLN A CA 1
ATOM 558 C C . GLN A 1 72 ? 4.876 -16.354 -17.712 1.00 92.56 72 GLN A C 1
ATOM 560 O O . GLN A 1 72 ? 5.944 -16.563 -17.141 1.00 92.56 72 GLN A O 1
ATOM 565 N N . MET A 1 73 ? 3.709 -16.336 -17.059 1.00 94.25 73 MET A N 1
ATOM 566 C CA . MET A 1 73 ? 3.606 -16.572 -15.616 1.00 94.25 73 MET A CA 1
ATOM 567 C C . MET A 1 73 ? 4.180 -17.944 -15.232 1.00 94.25 73 MET A C 1
ATOM 569 O O . MET A 1 73 ? 4.986 -18.050 -14.311 1.00 94.25 73 MET A O 1
ATOM 573 N N . ALA A 1 74 ? 3.844 -19.002 -15.979 1.00 84.38 74 ALA A N 1
ATOM 574 C CA . ALA A 1 74 ? 4.413 -20.329 -15.748 1.00 84.38 74 ALA A CA 1
ATOM 575 C C . ALA A 1 74 ? 5.945 -20.351 -15.918 1.00 84.38 74 ALA A C 1
ATOM 577 O O . ALA A 1 74 ? 6.638 -21.075 -15.201 1.00 84.38 74 ALA A O 1
ATOM 578 N N . ALA A 1 75 ? 6.493 -19.554 -16.842 1.00 90.69 75 ALA A N 1
ATOM 579 C CA . ALA A 1 75 ? 7.936 -19.413 -17.000 1.00 90.69 75 ALA A CA 1
ATOM 580 C C . ALA A 1 75 ? 8.586 -18.704 -15.800 1.00 90.69 75 ALA A C 1
ATOM 582 O O . ALA A 1 75 ? 9.607 -19.194 -15.319 1.00 90.69 75 ALA A O 1
ATOM 583 N N . PHE A 1 76 ? 7.992 -17.620 -15.292 1.00 92.00 76 PHE A N 1
ATOM 584 C CA . PHE A 1 76 ? 8.469 -16.932 -14.087 1.00 92.00 76 PHE A CA 1
ATOM 585 C C . PHE A 1 76 ? 8.466 -17.858 -12.871 1.00 92.00 76 PHE A C 1
ATOM 587 O O . PHE A 1 76 ? 9.502 -18.027 -12.235 1.00 92.00 76 PHE A O 1
ATOM 594 N N . LEU A 1 77 ? 7.347 -18.540 -12.606 1.00 85.88 77 LEU A N 1
ATOM 595 C CA . LEU A 1 77 ? 7.221 -19.455 -11.467 1.00 85.88 77 LEU A CA 1
ATOM 596 C C . LEU A 1 77 ? 8.206 -20.628 -11.542 1.00 85.88 77 LEU A C 1
ATOM 598 O O . LEU A 1 77 ? 8.768 -21.027 -10.524 1.00 85.88 77 LEU A O 1
ATOM 602 N N . ARG A 1 78 ? 8.462 -21.163 -12.745 1.00 85.62 78 ARG A N 1
ATOM 603 C CA . ARG A 1 78 ? 9.477 -22.207 -12.934 1.00 85.62 78 ARG A CA 1
ATOM 604 C C . ARG A 1 78 ? 10.879 -21.700 -12.608 1.00 85.62 78 ARG A C 1
ATOM 606 O O . ARG A 1 78 ? 11.583 -22.373 -11.868 1.00 85.62 78 ARG A O 1
ATOM 613 N N . ARG A 1 79 ? 11.272 -20.527 -13.118 1.00 88.25 79 ARG A N 1
ATOM 614 C CA . ARG A 1 79 ? 12.598 -19.956 -12.823 1.00 88.25 79 ARG A CA 1
ATOM 615 C C . ARG A 1 79 ? 12.745 -19.614 -11.347 1.00 88.25 79 ARG A C 1
ATOM 617 O O . ARG A 1 79 ? 13.781 -19.909 -10.772 1.00 88.25 79 ARG A O 1
ATOM 624 N N . LEU A 1 80 ? 11.702 -19.070 -10.723 1.00 84.19 80 LEU A N 1
ATOM 625 C CA . LEU A 1 80 ? 11.691 -18.812 -9.286 1.00 84.19 80 LEU A CA 1
ATOM 626 C C . LEU A 1 80 ? 11.929 -20.102 -8.489 1.00 84.19 80 LEU A C 1
ATOM 628 O O . LEU A 1 80 ? 12.833 -20.145 -7.662 1.00 84.19 80 LEU A O 1
ATOM 632 N N . GLY A 1 81 ? 11.184 -21.173 -8.779 1.00 74.25 81 GLY A N 1
ATOM 633 C CA . GLY A 1 81 ? 11.351 -22.461 -8.098 1.00 74.25 81 GLY A CA 1
ATOM 634 C C . GLY A 1 81 ? 12.697 -23.147 -8.368 1.00 74.25 81 GLY A C 1
ATOM 635 O O . GLY A 1 81 ? 13.217 -23.829 -7.490 1.00 74.25 81 GLY A O 1
ATOM 636 N N . GLU A 1 82 ? 13.277 -22.961 -9.556 1.00 76.00 82 GLU A N 1
ATOM 637 C CA . GLU A 1 82 ? 14.605 -23.483 -9.914 1.00 76.00 82 GLU A CA 1
ATOM 638 C C . GLU A 1 82 ? 15.754 -22.652 -9.313 1.00 76.00 82 GLU A C 1
ATOM 640 O O . GLU A 1 82 ? 16.813 -23.209 -9.031 1.00 76.00 82 GLU A O 1
ATOM 645 N N . ASN A 1 83 ? 15.550 -21.351 -9.080 1.00 66.75 83 ASN A N 1
ATOM 646 C CA . ASN A 1 83 ? 16.573 -20.444 -8.550 1.00 66.75 83 ASN A CA 1
ATOM 647 C C . ASN A 1 83 ? 16.497 -20.268 -7.019 1.00 66.75 83 ASN A C 1
ATOM 649 O O . ASN A 1 83 ? 17.488 -19.868 -6.415 1.00 66.75 83 ASN A O 1
ATOM 653 N N . GLN A 1 84 ? 15.371 -20.604 -6.372 1.00 57.84 84 GLN A N 1
ATOM 654 C CA . GLN A 1 84 ? 15.189 -20.569 -4.909 1.00 57.84 84 GLN A CA 1
ATOM 655 C C . GLN A 1 84 ? 15.367 -21.932 -4.213 1.00 57.84 84 GLN A C 1
ATOM 657 O O . GLN A 1 84 ? 14.783 -22.182 -3.156 1.00 57.84 84 GLN A O 1
ATOM 662 N N . VAL A 1 85 ? 16.177 -22.843 -4.760 1.00 47.06 85 VAL A N 1
ATOM 663 C CA . VAL A 1 85 ? 16.492 -24.080 -4.032 1.00 47.06 85 VAL A CA 1
ATOM 664 C C . VAL A 1 85 ? 17.478 -23.748 -2.913 1.00 47.06 85 VAL A C 1
ATOM 666 O O . VAL A 1 85 ? 18.622 -23.385 -3.176 1.00 47.06 85 VAL A O 1
ATOM 669 N N . VAL A 1 86 ? 17.005 -23.856 -1.668 1.00 54.59 86 VAL A N 1
ATOM 670 C CA . VAL A 1 86 ? 17.809 -23.802 -0.439 1.00 54.59 86 VAL A CA 1
ATOM 671 C C . VAL A 1 86 ? 19.160 -24.494 -0.630 1.00 54.59 86 VAL A C 1
ATOM 673 O O . VAL A 1 86 ? 19.222 -25.669 -0.998 1.00 54.59 86 VAL A O 1
ATOM 676 N N . ASP A 1 87 ? 20.243 -23.763 -0.363 1.00 50.28 87 ASP A N 1
ATOM 677 C CA . ASP A 1 87 ? 21.581 -24.338 -0.318 1.00 50.28 87 ASP A CA 1
ATOM 678 C C . ASP A 1 87 ? 21.626 -25.359 0.825 1.00 50.28 87 ASP A C 1
ATOM 680 O O . ASP A 1 87 ? 21.623 -25.005 2.008 1.00 50.28 87 ASP A O 1
ATOM 684 N N . ALA A 1 88 ? 21.654 -26.644 0.469 1.00 52.44 88 ALA A N 1
ATOM 685 C CA . ALA A 1 88 ? 21.778 -27.734 1.429 1.00 52.44 88 ALA A CA 1
ATOM 686 C C . ALA A 1 88 ? 23.040 -27.599 2.309 1.00 52.44 88 ALA A C 1
ATOM 688 O O . ALA A 1 88 ? 23.074 -28.167 3.399 1.00 52.44 88 ALA A O 1
ATOM 689 N N . GLY A 1 89 ? 24.036 -26.810 1.885 1.00 56.19 89 GLY A N 1
ATOM 690 C CA . GLY A 1 89 ? 25.224 -26.472 2.663 1.00 56.19 89 GLY A CA 1
ATOM 691 C C . GLY A 1 89 ? 24.946 -25.635 3.916 1.00 56.19 89 GLY A C 1
ATOM 692 O O . GLY A 1 89 ? 25.688 -25.748 4.886 1.00 56.19 89 GLY A O 1
ATOM 693 N N . TRP A 1 90 ? 23.858 -24.856 3.968 1.00 53.97 90 TRP A N 1
ATOM 694 C CA . TRP A 1 90 ? 23.487 -24.104 5.179 1.00 53.97 90 TRP A CA 1
ATOM 695 C C . TRP A 1 90 ? 22.787 -24.972 6.240 1.00 53.97 90 TRP A C 1
ATOM 697 O O . TRP A 1 90 ? 22.715 -24.596 7.409 1.00 53.97 90 TRP A O 1
ATOM 707 N N . LEU A 1 91 ? 22.307 -26.159 5.852 1.00 53.78 91 LEU A N 1
ATOM 708 C CA . LEU A 1 91 ? 21.687 -27.131 6.759 1.00 53.78 91 LEU A CA 1
ATOM 709 C C . LEU A 1 91 ? 22.708 -28.104 7.374 1.00 53.78 91 LEU A C 1
ATOM 711 O O . LEU A 1 91 ? 22.371 -28.849 8.300 1.00 53.78 91 LEU A O 1
ATOM 715 N N . GLU A 1 92 ? 23.960 -28.108 6.903 1.00 63.09 92 GLU A N 1
ATOM 716 C CA . GLU A 1 92 ? 25.013 -28.936 7.491 1.00 63.09 92 GLU A CA 1
ATOM 717 C C . GLU A 1 92 ? 25.327 -28.479 8.927 1.00 63.09 92 GLU A C 1
ATOM 719 O O . GLU A 1 92 ? 25.711 -27.341 9.184 1.00 63.09 92 GLU A O 1
ATOM 724 N N . GLY A 1 93 ? 25.168 -29.391 9.891 1.00 57.19 93 GLY A N 1
ATOM 725 C CA . GLY A 1 93 ? 25.488 -29.149 11.304 1.00 57.19 93 GLY A CA 1
ATOM 726 C C . GLY A 1 93 ? 24.316 -28.695 12.179 1.00 57.19 93 GLY A C 1
ATOM 727 O O . GLY A 1 93 ? 24.486 -28.590 13.393 1.00 57.19 93 GLY A O 1
ATOM 728 N N . TRP A 1 94 ? 23.127 -28.496 11.610 1.00 63.75 94 TRP A N 1
ATOM 729 C CA . TRP A 1 94 ? 21.916 -28.213 12.379 1.00 63.75 94 TRP A CA 1
ATOM 730 C C . TRP A 1 94 ? 21.251 -29.507 12.859 1.00 63.75 94 TRP A C 1
ATOM 732 O O . TRP A 1 94 ? 21.106 -30.474 12.109 1.00 63.75 94 TRP A O 1
ATOM 742 N N . THR A 1 95 ? 20.831 -29.546 14.124 1.00 76.12 95 THR A N 1
ATOM 743 C CA . THR A 1 95 ? 19.981 -30.634 14.629 1.00 76.12 95 THR A CA 1
ATOM 744 C C . THR A 1 95 ? 18.525 -30.370 14.248 1.00 76.12 95 THR A C 1
ATOM 746 O O . THR A 1 95 ? 18.133 -29.222 14.047 1.00 76.12 95 THR A O 1
ATOM 749 N N . ALA A 1 96 ? 17.692 -31.417 14.195 1.00 65.50 96 ALA A N 1
ATOM 750 C CA . ALA A 1 96 ? 16.248 -31.252 13.985 1.00 65.50 96 ALA A CA 1
ATOM 751 C C . ALA A 1 96 ? 15.619 -30.307 15.028 1.00 65.50 96 ALA A C 1
ATOM 753 O O . ALA A 1 96 ? 14.737 -29.524 14.704 1.00 65.50 96 ALA A O 1
ATOM 754 N N . GLU A 1 97 ? 16.124 -30.339 16.260 1.00 63.91 97 GLU A N 1
ATOM 755 C CA . GLU A 1 97 ? 15.713 -29.457 17.355 1.00 63.91 97 GLU A CA 1
ATOM 756 C C . GLU A 1 97 ? 16.159 -28.004 17.134 1.00 63.91 97 GLU A C 1
ATOM 758 O O . GLU A 1 97 ? 15.357 -27.102 17.325 1.00 63.91 97 GLU A O 1
ATOM 763 N N . GLY A 1 98 ? 17.384 -27.762 16.647 1.00 62.00 98 GLY A N 1
ATOM 764 C CA . GLY A 1 98 ? 17.860 -26.416 16.301 1.00 62.00 98 GLY A CA 1
ATOM 765 C C . GLY A 1 98 ? 17.130 -25.808 15.100 1.00 62.00 98 GLY A C 1
ATOM 766 O O . GLY A 1 98 ? 16.883 -24.608 15.065 1.00 62.00 98 GLY A O 1
ATOM 767 N N . LEU A 1 99 ? 16.717 -26.643 14.145 1.00 65.25 99 LEU A N 1
ATOM 768 C CA . LEU A 1 99 ? 15.853 -26.242 13.031 1.00 65.25 99 LEU A CA 1
ATOM 769 C C . LEU A 1 99 ? 14.451 -25.864 13.511 1.00 65.25 99 LEU A C 1
ATOM 771 O O . LEU A 1 99 ? 13.900 -24.859 13.070 1.00 65.25 99 LEU A O 1
ATOM 775 N N . LEU A 1 100 ? 13.887 -26.651 14.427 1.00 60.97 100 LEU A N 1
ATOM 776 C CA . LEU A 1 100 ? 12.588 -26.359 15.026 1.00 60.97 100 LEU A CA 1
ATOM 777 C C . LEU A 1 100 ? 12.639 -25.124 15.929 1.00 60.97 100 LEU A C 1
ATOM 779 O O . LEU A 1 100 ? 11.685 -24.363 15.913 1.00 60.97 100 LEU A O 1
ATOM 783 N N . ASP A 1 101 ? 13.730 -24.882 16.654 1.00 63.16 101 ASP A N 1
ATOM 784 C CA . ASP A 1 101 ? 13.907 -23.695 17.500 1.00 63.16 101 ASP A CA 1
ATOM 785 C C . ASP A 1 101 ? 14.081 -22.418 16.664 1.00 63.16 101 ASP A C 1
ATOM 787 O O . ASP A 1 101 ? 13.431 -21.410 16.935 1.00 63.16 101 ASP A O 1
ATOM 791 N N . ALA A 1 102 ? 14.851 -22.466 15.569 1.00 62.00 102 ALA A N 1
ATOM 792 C CA . ALA A 1 102 ? 14.913 -21.361 14.610 1.00 62.00 102 ALA A CA 1
ATOM 793 C C . ALA A 1 102 ? 13.578 -21.137 13.891 1.00 62.00 102 ALA A C 1
ATOM 795 O O . ALA A 1 102 ? 13.189 -19.995 13.686 1.00 62.00 102 ALA A O 1
ATOM 796 N N . ALA A 1 103 ? 12.840 -22.195 13.548 1.00 59.31 103 ALA A N 1
ATOM 797 C CA . ALA A 1 103 ? 11.495 -22.060 12.990 1.00 59.31 103 ALA A CA 1
ATOM 798 C C . ALA A 1 103 ? 10.480 -21.529 14.022 1.00 59.31 103 ALA A C 1
ATOM 800 O O . ALA A 1 103 ? 9.587 -20.769 13.659 1.00 59.31 103 ALA A O 1
ATOM 801 N N . ALA A 1 104 ? 10.624 -21.891 15.300 1.00 54.62 104 ALA A N 1
ATOM 802 C CA . ALA A 1 104 ? 9.732 -21.490 16.389 1.00 54.62 104 ALA A CA 1
ATOM 803 C C . ALA A 1 104 ? 10.009 -20.070 16.908 1.00 54.62 104 ALA A C 1
ATOM 805 O O . ALA A 1 104 ? 9.086 -19.393 17.354 1.00 54.62 104 ALA A O 1
ATOM 806 N N . THR A 1 105 ? 11.254 -19.597 16.830 1.00 53.59 105 THR A N 1
ATOM 807 C CA . THR A 1 105 ? 11.629 -18.202 17.129 1.00 53.59 105 THR A CA 1
ATOM 808 C C . THR A 1 105 ? 11.389 -17.260 15.953 1.00 53.59 105 THR A C 1
ATOM 810 O O . THR A 1 105 ? 11.367 -16.041 16.129 1.00 53.59 105 THR A O 1
ATOM 813 N N . ASN A 1 106 ? 11.144 -17.798 14.760 1.00 52.41 106 ASN A N 1
ATOM 814 C CA . ASN A 1 106 ? 10.842 -17.013 13.578 1.00 52.41 106 ASN A CA 1
ATOM 815 C C . ASN A 1 106 ? 9.371 -16.579 13.569 1.00 52.41 106 ASN A C 1
ATOM 817 O O . ASN A 1 106 ? 8.614 -17.018 12.716 1.00 52.41 106 ASN A O 1
ATOM 821 N N . VAL A 1 107 ? 8.957 -15.695 14.485 1.00 50.56 107 VAL A N 1
ATOM 822 C CA . VAL A 1 107 ? 7.648 -15.000 14.414 1.00 50.56 107 VAL A CA 1
ATOM 823 C C . VAL A 1 107 ? 7.514 -14.224 13.093 1.00 50.56 107 VAL A C 1
ATOM 825 O O . VAL A 1 107 ? 6.418 -14.096 12.549 1.00 50.56 107 VAL A O 1
ATOM 828 N N . ALA A 1 108 ? 8.642 -13.800 12.515 1.00 51.97 108 ALA A N 1
ATOM 829 C CA . ALA A 1 108 ? 8.688 -13.216 11.181 1.00 51.97 108 ALA A CA 1
ATOM 830 C C . ALA A 1 108 ? 8.302 -14.213 10.068 1.00 51.97 108 ALA A C 1
ATOM 832 O O . ALA A 1 108 ? 7.851 -13.779 9.019 1.00 51.97 108 ALA A O 1
ATOM 833 N N . GLY A 1 109 ? 8.395 -15.531 10.286 1.00 57.69 109 GLY A N 1
ATOM 834 C CA . GLY A 1 109 ? 7.977 -16.564 9.332 1.00 57.69 109 GLY A CA 1
ATOM 835 C C . GLY A 1 109 ? 6.456 -16.623 9.128 1.00 57.69 109 GLY A C 1
ATOM 836 O O . GLY A 1 109 ? 6.004 -16.469 7.994 1.00 57.69 109 GLY A O 1
ATOM 837 N N . PRO A 1 110 ? 5.645 -16.803 10.191 1.00 67.31 110 PRO A N 1
ATOM 838 C CA . PRO A 1 110 ? 4.189 -16.717 10.120 1.00 67.31 110 PRO A CA 1
ATOM 839 C C . PRO A 1 110 ? 3.688 -15.368 9.605 1.00 67.31 110 PRO A C 1
ATOM 841 O O . PRO A 1 110 ? 2.781 -15.354 8.779 1.00 67.31 110 PRO A O 1
ATOM 844 N N . VAL A 1 111 ? 4.293 -14.251 10.032 1.00 73.19 111 VAL A N 1
ATOM 845 C CA . VAL A 1 111 ? 3.913 -12.922 9.527 1.00 73.19 111 VAL A CA 1
ATOM 846 C C . VAL A 1 111 ? 4.258 -12.788 8.043 1.00 73.19 111 VAL A C 1
ATOM 848 O O . VAL A 1 111 ? 3.388 -12.427 7.265 1.00 73.19 111 VAL A O 1
ATOM 851 N N . ALA A 1 112 ? 5.461 -13.164 7.604 1.00 70.81 112 ALA A N 1
ATOM 852 C CA . ALA A 1 112 ? 5.830 -13.108 6.187 1.00 70.81 112 ALA A CA 1
ATOM 853 C C . ALA A 1 112 ? 4.928 -13.986 5.304 1.00 70.81 112 ALA A C 1
ATOM 855 O O . ALA A 1 112 ? 4.561 -13.575 4.206 1.00 70.81 112 ALA A O 1
ATOM 856 N N . ALA A 1 113 ? 4.529 -15.169 5.782 1.00 69.44 113 ALA A N 1
ATOM 857 C CA . ALA A 1 113 ? 3.575 -16.018 5.072 1.00 69.44 113 ALA A CA 1
ATOM 858 C C . ALA A 1 113 ? 2.192 -15.354 4.959 1.00 69.44 113 ALA A C 1
ATOM 860 O O . ALA A 1 113 ? 1.614 -15.338 3.876 1.00 69.44 113 ALA A O 1
ATOM 861 N N . GLN A 1 114 ? 1.692 -14.752 6.044 1.00 77.56 114 GLN A N 1
ATOM 862 C CA . GLN A 1 114 ? 0.437 -13.996 6.023 1.00 77.56 114 GLN A CA 1
ATOM 863 C C . GLN A 1 114 ? 0.514 -12.805 5.061 1.00 77.56 114 GLN A C 1
ATOM 865 O O . GLN A 1 114 ? -0.385 -12.620 4.250 1.00 77.56 114 GLN A O 1
ATOM 870 N N . LEU A 1 115 ? 1.603 -12.035 5.084 1.00 82.88 115 LEU A N 1
ATOM 871 C CA . LEU A 1 115 ? 1.796 -10.903 4.175 1.00 82.88 115 LEU A CA 1
ATOM 872 C C . LEU A 1 115 ? 1.900 -11.340 2.710 1.00 82.88 115 LEU A C 1
ATOM 874 O O . LEU A 1 115 ? 1.369 -10.667 1.831 1.00 82.88 115 LEU A O 1
ATOM 878 N N . ALA A 1 116 ? 2.501 -12.498 2.430 1.00 77.56 116 ALA A N 1
ATOM 879 C CA . ALA A 1 116 ? 2.505 -13.062 1.083 1.00 77.56 116 ALA A CA 1
ATOM 880 C C . ALA A 1 116 ? 1.086 -13.418 0.599 1.00 77.56 116 ALA A C 1
ATOM 882 O O . ALA A 1 116 ? 0.756 -13.178 -0.563 1.00 77.56 116 ALA A O 1
ATOM 883 N N . GLU A 1 117 ? 0.230 -13.951 1.477 1.00 78.94 117 GLU A N 1
ATOM 884 C CA . GLU A 1 117 ? -1.181 -14.204 1.157 1.00 78.94 117 GLU A CA 1
ATOM 885 C C . GLU A 1 117 ? -1.955 -12.902 0.915 1.00 78.94 117 GLU A C 1
ATOM 887 O O . GLU A 1 117 ? -2.723 -12.822 -0.044 1.00 78.94 117 GLU A O 1
ATOM 892 N N . VAL A 1 118 ? -1.714 -11.869 1.729 1.00 89.44 118 VAL A N 1
ATOM 893 C CA . VAL A 1 118 ? -2.305 -10.530 1.560 1.00 89.44 118 VAL A CA 1
ATOM 894 C C . VAL A 1 118 ? -1.895 -9.929 0.217 1.00 89.44 118 VAL A C 1
ATOM 896 O O . VAL A 1 118 ? -2.763 -9.462 -0.523 1.00 89.44 118 VAL A O 1
ATOM 899 N N . ASN A 1 119 ? -0.607 -9.994 -0.135 1.00 85.56 119 ASN A N 1
ATOM 900 C CA . ASN A 1 119 ? -0.109 -9.543 -1.433 1.00 85.56 119 ASN A CA 1
ATOM 901 C C . ASN A 1 119 ? -0.790 -10.292 -2.573 1.00 85.56 119 ASN A C 1
ATOM 903 O O . ASN A 1 119 ? -1.304 -9.673 -3.498 1.00 85.56 119 ASN A O 1
ATOM 907 N N . LEU A 1 120 ? -0.867 -11.621 -2.503 1.00 82.88 120 LEU A N 1
ATOM 908 C CA . LEU A 1 120 ? -1.495 -12.409 -3.561 1.00 82.88 120 LEU A CA 1
ATOM 909 C C . LEU A 1 120 ? -2.992 -12.097 -3.718 1.00 82.88 120 LEU A C 1
ATOM 911 O O . LEU A 1 120 ? -3.479 -12.019 -4.846 1.00 82.88 120 LEU A O 1
ATOM 915 N N . ALA A 1 121 ? -3.715 -11.922 -2.610 1.00 87.81 121 ALA A N 1
ATOM 916 C CA . ALA A 1 121 ? -5.146 -11.628 -2.622 1.00 87.81 121 ALA A CA 1
ATOM 917 C C . ALA A 1 121 ? -5.458 -10.242 -3.210 1.00 87.81 121 ALA A C 1
ATOM 919 O O . ALA A 1 121 ? -6.465 -10.083 -3.901 1.00 87.81 121 ALA A O 1
ATOM 920 N N . ASN A 1 122 ? -4.576 -9.268 -2.974 1.00 94.25 122 ASN A N 1
ATOM 921 C CA . ASN A 1 122 ? -4.783 -7.866 -3.336 1.00 94.25 122 ASN A CA 1
ATOM 922 C C . ASN A 1 122 ? -3.960 -7.421 -4.558 1.00 94.25 122 ASN A C 1
ATOM 924 O O . ASN A 1 122 ? -4.096 -6.289 -5.003 1.00 94.25 122 ASN A O 1
ATOM 928 N N . ALA A 1 123 ? -3.158 -8.306 -5.166 1.00 89.31 123 ALA A N 1
ATOM 929 C CA . ALA A 1 123 ? -2.297 -7.982 -6.311 1.00 89.31 123 ALA A CA 1
ATOM 930 C C . ALA A 1 123 ? -3.050 -7.377 -7.507 1.00 89.31 123 ALA A C 1
ATOM 932 O O . ALA A 1 123 ? -2.477 -6.593 -8.260 1.00 89.31 123 ALA A O 1
ATOM 933 N N . LYS A 1 124 ? -4.330 -7.730 -7.693 1.00 92.50 124 LYS A N 1
ATOM 934 C CA . LYS A 1 124 ? -5.171 -7.148 -8.752 1.00 92.50 124 LYS A CA 1
ATOM 935 C C . LYS A 1 124 ? -5.377 -5.637 -8.585 1.00 92.50 124 LYS A C 1
ATOM 937 O O . LYS A 1 124 ? -5.495 -4.949 -9.588 1.00 92.50 124 LYS A O 1
ATOM 942 N N . TYR A 1 125 ? -5.326 -5.124 -7.355 1.00 96.56 125 TYR A N 1
ATOM 943 C CA . TYR A 1 125 ? -5.468 -3.699 -7.044 1.00 96.56 125 TYR A CA 1
ATOM 944 C C . TYR A 1 125 ? -4.211 -2.884 -7.362 1.00 96.56 125 TYR A C 1
ATOM 946 O O . TYR A 1 125 ? -4.193 -1.679 -7.162 1.00 96.56 125 TYR A O 1
ATOM 954 N N . GLN A 1 126 ? -3.160 -3.497 -7.917 1.00 91.88 126 GLN A N 1
ATOM 955 C CA . GLN A 1 126 ? -2.139 -2.719 -8.623 1.00 91.88 126 GLN A CA 1
ATOM 956 C C . GLN A 1 126 ? -2.736 -1.955 -9.821 1.00 91.88 126 GLN A C 1
ATOM 958 O O . GLN A 1 126 ? -2.223 -0.900 -10.192 1.00 91.88 126 GLN A O 1
ATOM 963 N N . ASP A 1 127 ? -3.839 -2.449 -10.397 1.00 92.19 127 ASP A N 1
ATOM 964 C CA . ASP A 1 127 ? -4.721 -1.659 -11.253 1.00 92.19 127 ASP A CA 1
ATOM 965 C C . ASP A 1 127 ? -5.818 -1.019 -10.391 1.00 92.19 127 ASP A C 1
ATOM 967 O O . ASP A 1 127 ? -6.697 -1.704 -9.864 1.00 92.19 127 ASP A O 1
ATOM 971 N N . VAL A 1 128 ? -5.776 0.308 -10.257 1.00 95.25 128 VAL A N 1
ATOM 972 C CA . VAL A 1 128 ? -6.738 1.058 -9.434 1.00 95.25 128 VAL A CA 1
ATOM 973 C C . VAL A 1 128 ? -8.185 0.853 -9.886 1.00 95.25 128 VAL A C 1
ATOM 975 O O . VAL A 1 128 ? -9.085 0.856 -9.052 1.00 95.25 128 VAL A O 1
ATOM 978 N N . SER A 1 129 ? -8.426 0.589 -11.175 1.00 96.06 129 SER A N 1
ATOM 979 C CA . SER A 1 129 ? -9.784 0.372 -11.683 1.00 96.06 129 SER A CA 1
ATOM 980 C C . SER A 1 129 ? -10.414 -0.925 -11.164 1.00 96.06 129 SER A C 1
ATOM 982 O O . SER A 1 129 ? -11.634 -0.998 -11.019 1.00 96.06 129 SER A O 1
ATOM 984 N N . GLU A 1 130 ? -9.599 -1.928 -10.822 1.00 97.56 130 GLU A N 1
ATOM 985 C CA . GLU A 1 130 ? -10.065 -3.151 -10.158 1.00 97.56 130 GLU A CA 1
ATOM 986 C C . GLU A 1 130 ? -10.444 -2.873 -8.697 1.00 97.56 130 GLU A C 1
ATOM 988 O O . GLU A 1 130 ? -11.400 -3.456 -8.193 1.00 97.56 130 GLU A O 1
ATOM 993 N N . ALA A 1 131 ? -9.732 -1.963 -8.021 1.00 97.31 131 ALA A N 1
ATOM 994 C CA . ALA A 1 131 ? -10.079 -1.547 -6.662 1.00 97.31 131 ALA A CA 1
ATOM 995 C C . ALA A 1 131 ? -11.387 -0.742 -6.652 1.00 97.31 131 ALA A C 1
ATOM 997 O O . ALA A 1 131 ? -12.286 -1.032 -5.865 1.00 97.31 131 ALA A O 1
ATOM 998 N N . GLU A 1 132 ? -11.536 0.205 -7.580 1.00 97.25 132 GLU A N 1
ATOM 999 C CA . GLU A 1 132 ? -12.772 0.977 -7.757 1.00 97.25 132 GLU A CA 1
ATOM 1000 C C . GLU A 1 132 ? -13.968 0.076 -8.091 1.00 97.25 132 GLU A C 1
ATOM 1002 O O . GLU A 1 132 ? -15.058 0.259 -7.549 1.00 97.25 132 GLU A O 1
ATOM 1007 N N . ALA A 1 133 ? -13.773 -0.928 -8.954 1.00 97.69 133 ALA A N 1
ATOM 1008 C CA . ALA A 1 133 ? -14.816 -1.892 -9.301 1.00 97.69 133 ALA A CA 1
ATOM 1009 C C . ALA A 1 133 ? -15.291 -2.726 -8.099 1.00 97.69 133 ALA A C 1
ATOM 1011 O O . ALA A 1 133 ? -16.453 -3.140 -8.073 1.00 97.69 133 ALA A O 1
ATOM 1012 N N . ASP A 1 134 ? -14.413 -2.939 -7.118 1.00 97.12 134 ASP A N 1
ATOM 1013 C CA . ASP A 1 134 ? -14.700 -3.676 -5.888 1.00 97.12 134 ASP A CA 1
ATOM 1014 C C . ASP A 1 134 ? -15.172 -2.787 -4.725 1.00 97.12 134 ASP A C 1
ATOM 1016 O O . ASP A 1 134 ? -15.482 -3.321 -3.665 1.00 97.12 134 ASP A O 1
ATOM 1020 N N . GLY A 1 135 ? -15.309 -1.470 -4.930 1.00 97.12 135 GLY A N 1
ATOM 1021 C CA . GLY A 1 135 ? -15.901 -0.543 -3.954 1.00 97.12 135 GLY A CA 1
ATOM 1022 C C . GLY A 1 135 ? -14.910 0.361 -3.218 1.00 97.12 135 GLY A C 1
ATOM 1023 O O . GLY A 1 135 ? -15.330 1.180 -2.402 1.00 97.12 135 GLY A O 1
ATOM 1024 N N . TYR A 1 136 ? -13.613 0.275 -3.522 1.00 97.81 136 TYR A N 1
ATOM 1025 C CA . TYR A 1 136 ? -12.615 1.180 -2.957 1.00 97.81 136 TYR A CA 1
ATOM 1026 C C . TYR A 1 136 ? -12.648 2.528 -3.682 1.00 97.81 136 TYR A C 1
ATOM 1028 O O . TYR A 1 136 ? -12.220 2.642 -4.829 1.00 97.81 136 TYR A O 1
ATOM 1036 N N . GLU A 1 137 ? -13.112 3.577 -3.005 1.00 95.38 137 GLU A N 1
ATOM 1037 C CA . GLU A 1 137 ? -13.247 4.917 -3.586 1.00 95.38 137 GLU A CA 1
ATOM 1038 C C . GLU A 1 137 ? -12.236 5.902 -2.988 1.00 95.38 137 GLU A C 1
ATOM 1040 O O . GLU A 1 137 ? -11.936 5.856 -1.793 1.00 95.38 137 GLU A O 1
ATOM 1045 N N . SER A 1 138 ? -11.745 6.851 -3.796 1.00 91.12 138 SER A N 1
ATOM 1046 C CA . SER A 1 138 ? -10.869 7.945 -3.344 1.00 91.12 138 SER A CA 1
ATOM 1047 C C . SER A 1 138 ? -11.623 8.930 -2.440 1.00 91.12 138 SER A C 1
ATOM 1049 O O . SER A 1 138 ? -12.020 10.020 -2.860 1.00 91.12 138 SER A O 1
ATOM 1051 N N . PHE A 1 139 ? -11.835 8.539 -1.187 1.00 79.94 139 PHE A N 1
ATOM 1052 C CA . PHE A 1 139 ? -12.635 9.285 -0.223 1.00 79.94 139 PHE A CA 1
ATOM 1053 C C . PHE A 1 139 ? -11.821 10.316 0.564 1.00 79.94 139 PHE A C 1
ATOM 1055 O O . PHE A 1 139 ? -12.284 11.432 0.809 1.00 79.94 139 PHE A O 1
ATOM 1062 N N . LEU A 1 140 ? -10.607 9.949 0.978 1.00 81.31 140 LEU A N 1
ATOM 1063 C CA . LEU A 1 140 ? -9.736 10.833 1.746 1.00 81.31 140 LEU A CA 1
ATOM 1064 C C . LEU A 1 140 ? -8.814 11.620 0.815 1.00 81.31 140 LEU A C 1
ATOM 1066 O O . LEU A 1 140 ? -8.617 11.254 -0.334 1.00 81.31 140 LEU A O 1
ATOM 1070 N N . ALA A 1 141 ? -8.267 12.731 1.294 1.00 86.31 141 ALA A N 1
ATOM 1071 C CA . ALA A 1 141 ? -7.223 13.460 0.578 1.00 86.31 141 ALA A CA 1
ATOM 1072 C C . ALA A 1 141 ? -5.884 12.694 0.638 1.00 86.31 141 ALA A C 1
ATOM 1074 O O . ALA A 1 141 ? -5.752 11.733 1.395 1.00 86.31 141 ALA A O 1
ATOM 1075 N N . CYS A 1 142 ? -4.888 13.123 -0.136 1.00 91.56 142 CYS A N 1
ATOM 1076 C CA . CYS A 1 142 ? -3.547 12.545 -0.076 1.00 91.56 142 CYS A CA 1
ATOM 1077 C C . CYS A 1 142 ? -2.885 12.870 1.276 1.00 91.56 142 CYS A C 1
ATOM 1079 O O . CYS A 1 142 ? -3.010 13.990 1.776 1.00 91.56 142 CYS A O 1
ATOM 1081 N N . PHE A 1 143 ? -2.194 11.901 1.873 1.00 92.56 143 PHE A N 1
ATOM 1082 C CA . PHE A 1 143 ? -1.509 12.056 3.157 1.00 92.56 143 PHE A CA 1
ATOM 1083 C C . PHE A 1 143 ? -0.001 12.207 2.959 1.00 92.56 143 PHE A C 1
ATOM 1085 O O . PHE A 1 143 ? 0.630 11.468 2.194 1.00 92.56 143 PHE A O 1
ATOM 1092 N N . GLU A 1 144 ? 0.585 13.148 3.691 1.00 93.00 144 GLU A N 1
ATOM 1093 C CA . GLU A 1 144 ? 2.018 13.412 3.698 1.00 93.00 144 GLU A CA 1
ATOM 1094 C C . GLU A 1 144 ? 2.466 14.001 5.034 1.00 93.00 144 GLU A C 1
ATOM 1096 O O . GLU A 1 144 ? 1.688 14.641 5.738 1.00 93.00 144 GLU A O 1
ATOM 1101 N N . HIS A 1 145 ? 3.762 13.881 5.314 1.00 91.50 145 HIS A N 1
ATOM 1102 C CA . HIS A 1 145 ? 4.413 14.610 6.388 1.00 91.50 145 HIS A CA 1
ATOM 1103 C C . HIS A 1 145 ? 5.751 15.191 5.898 1.00 91.50 145 HIS A C 1
ATOM 1105 O O . HIS A 1 145 ? 6.644 14.428 5.510 1.00 91.50 145 HIS A O 1
ATOM 1111 N N . PRO A 1 146 ? 5.974 16.521 5.967 1.00 87.56 146 PRO A N 1
ATOM 1112 C CA . PRO A 1 146 ? 7.113 17.178 5.313 1.00 87.56 146 PRO A CA 1
ATOM 1113 C C . PRO A 1 146 ? 8.500 16.639 5.694 1.00 87.56 146 PRO A C 1
ATOM 1115 O O . PRO A 1 146 ? 9.441 16.748 4.912 1.00 87.56 146 PRO A O 1
ATOM 1118 N N . GLN A 1 147 ? 8.650 16.088 6.902 1.00 89.19 147 GLN A N 1
ATOM 1119 C CA . GLN A 1 147 ? 9.912 15.514 7.384 1.00 89.19 147 GLN A CA 1
ATOM 1120 C C . GLN A 1 147 ? 9.978 13.983 7.311 1.00 89.19 147 GLN A C 1
ATOM 1122 O O . GLN A 1 147 ? 11.080 13.443 7.362 1.00 89.19 147 GLN A O 1
ATOM 1127 N N . MET A 1 148 ? 8.836 13.291 7.231 1.00 89.88 148 MET A N 1
ATOM 1128 C CA . MET A 1 148 ? 8.782 11.823 7.342 1.00 89.88 148 MET A CA 1
ATOM 1129 C C . MET A 1 148 ? 8.509 11.144 5.994 1.00 89.88 148 MET A C 1
ATOM 1131 O O . MET A 1 148 ? 8.828 9.967 5.844 1.00 89.88 148 MET A O 1
ATOM 1135 N N . GLY A 1 149 ? 8.011 11.895 5.005 1.00 93.62 149 GLY A N 1
ATOM 1136 C CA . GLY A 1 149 ? 7.753 11.433 3.644 1.00 93.62 149 GLY A CA 1
ATOM 1137 C C . GLY A 1 149 ? 6.270 11.410 3.291 1.00 93.62 149 GLY A C 1
ATOM 1138 O O . GLY A 1 149 ? 5.425 11.895 4.046 1.00 93.62 149 GLY A O 1
ATOM 1139 N N . GLY A 1 150 ? 5.960 10.869 2.116 1.00 94.50 150 GLY A N 1
ATOM 1140 C CA . GLY A 1 150 ? 4.582 10.633 1.705 1.00 94.50 150 GLY A CA 1
ATOM 1141 C C . GLY A 1 150 ? 3.982 9.405 2.388 1.00 94.50 150 GLY A C 1
ATOM 1142 O O . GLY A 1 150 ? 4.693 8.483 2.791 1.00 94.50 150 GLY A O 1
ATOM 1143 N N . MET A 1 151 ? 2.659 9.399 2.496 1.00 94.44 151 MET A N 1
ATOM 1144 C CA . MET A 1 151 ? 1.868 8.204 2.799 1.00 94.44 151 MET A CA 1
ATOM 1145 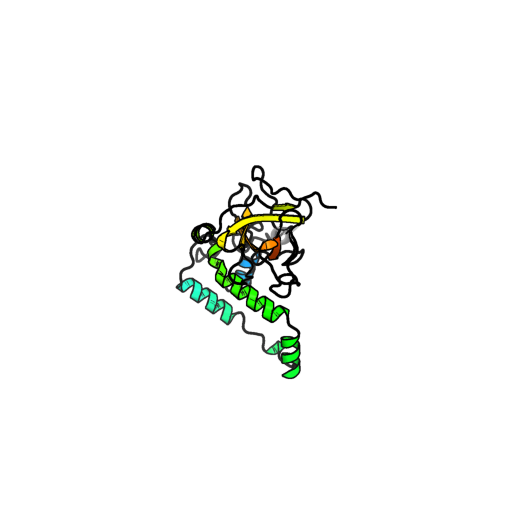C C . MET A 1 151 ? 1.065 7.797 1.557 1.00 94.44 151 MET A C 1
ATOM 1147 O O . MET A 1 151 ? 1.037 6.626 1.198 1.00 94.44 151 MET A O 1
ATOM 1151 N N . GLY A 1 152 ? 0.521 8.780 0.832 1.00 94.94 152 GLY A N 1
ATOM 1152 C CA . GLY A 1 152 ? -0.143 8.581 -0.455 1.00 94.94 152 GLY A CA 1
ATOM 1153 C C . GLY A 1 152 ? -1.653 8.803 -0.406 1.00 94.94 152 GLY A C 1
ATOM 1154 O O . GLY A 1 152 ? -2.216 9.326 0.559 1.00 94.94 152 GLY A O 1
ATOM 1155 N N . GLN A 1 153 ? -2.313 8.437 -1.498 1.00 95.75 153 GLN A N 1
ATOM 1156 C CA . GLN A 1 153 ? -3.742 8.604 -1.719 1.00 95.75 153 GLN A CA 1
ATOM 1157 C C . GLN A 1 153 ? -4.499 7.352 -1.267 1.00 95.75 153 GLN A C 1
ATOM 1159 O O . GLN A 1 153 ? -4.263 6.261 -1.786 1.00 95.75 153 GLN A O 1
ATOM 1164 N N . HIS A 1 154 ? -5.431 7.515 -0.326 1.00 95.88 154 HIS A N 1
ATOM 1165 C CA . HIS A 1 154 ? -6.233 6.410 0.200 1.00 95.88 154 HIS A CA 1
ATOM 1166 C C . HIS A 1 154 ? -7.499 6.218 -0.631 1.00 95.88 154 HIS A C 1
ATOM 1168 O O . HIS A 1 154 ? -8.248 7.173 -0.862 1.00 95.88 154 HIS A O 1
ATOM 1174 N N . TYR A 1 155 ? -7.741 4.974 -1.028 1.00 97.38 155 TYR A N 1
ATOM 1175 C CA . TYR A 1 155 ? -8.994 4.498 -1.593 1.00 97.38 155 TYR A CA 1
ATOM 1176 C C . TYR A 1 155 ? -9.626 3.561 -0.571 1.00 97.38 155 TYR A C 1
ATOM 1178 O O . TYR A 1 155 ? -9.025 2.551 -0.213 1.00 97.38 155 TYR A O 1
ATOM 1186 N N . VAL A 1 156 ? -10.798 3.924 -0.064 1.00 97.44 156 VAL A N 1
ATOM 1187 C CA . VAL A 1 156 ? -11.431 3.292 1.097 1.00 97.44 156 VAL A CA 1
ATOM 1188 C C . VAL A 1 156 ? -12.707 2.597 0.651 1.00 97.44 156 VAL A C 1
ATOM 1190 O O . VAL A 1 156 ? -13.530 3.212 -0.029 1.00 97.44 156 VAL A O 1
ATOM 1193 N N . ASP A 1 157 ? -12.884 1.345 1.065 1.00 97.38 157 ASP A N 1
ATOM 1194 C CA . ASP A 1 157 ? -14.170 0.656 0.969 1.00 97.38 157 ASP A CA 1
ATOM 1195 C C . ASP A 1 157 ? -14.961 0.924 2.256 1.00 97.38 157 ASP A C 1
ATOM 1197 O O . ASP A 1 157 ? -14.643 0.428 3.339 1.00 97.38 157 ASP A O 1
ATOM 1201 N N . GLN A 1 158 ? -15.991 1.760 2.141 1.00 95.38 158 GLN A N 1
ATOM 1202 C CA . GLN A 1 158 ? -16.808 2.165 3.285 1.00 95.38 158 GLN A CA 1
ATOM 1203 C C . GLN A 1 158 ? -17.661 1.021 3.845 1.00 95.38 158 GLN A C 1
ATOM 1205 O O . GLN A 1 158 ? -18.033 1.083 5.017 1.00 95.38 158 GLN A O 1
ATOM 1210 N N . ASP A 1 159 ? -17.950 -0.020 3.056 1.00 96.12 159 ASP A N 1
ATOM 1211 C CA . ASP A 1 159 ? -18.713 -1.182 3.519 1.00 96.12 159 ASP A CA 1
ATOM 1212 C C . ASP A 1 159 ? -17.865 -2.103 4.415 1.00 96.12 159 ASP A C 1
ATOM 1214 O O . ASP A 1 159 ? -18.421 -2.924 5.150 1.00 96.12 159 ASP A O 1
ATOM 1218 N N . LEU A 1 160 ? -16.534 -1.955 4.384 1.00 97.12 160 LEU A N 1
ATOM 1219 C CA . LEU A 1 160 ? -15.602 -2.673 5.258 1.00 97.12 160 LEU A CA 1
ATOM 1220 C C . LEU A 1 160 ? -15.272 -1.921 6.551 1.00 97.12 160 LEU A C 1
ATOM 1222 O O . LEU A 1 160 ? -14.656 -2.509 7.432 1.00 97.12 160 LEU A O 1
ATOM 1226 N N . LEU A 1 161 ? -15.693 -0.659 6.706 1.00 96.88 161 LEU A N 1
ATOM 1227 C CA . LEU A 1 161 ? -15.496 0.113 7.940 1.00 96.88 161 LEU A CA 1
ATOM 1228 C C . LEU A 1 161 ? -16.410 -0.404 9.065 1.00 96.88 161 LEU A C 1
ATOM 1230 O O . LEU A 1 161 ? -17.393 0.232 9.453 1.00 96.88 161 LEU A O 1
ATOM 1234 N N . ASP A 1 162 ? -16.076 -1.578 9.589 1.00 96.12 162 ASP A N 1
ATOM 1235 C CA . ASP A 1 162 ? -16.788 -2.285 10.642 1.00 96.12 162 ASP A CA 1
ATOM 1236 C C . ASP A 1 162 ? -15.827 -2.767 11.752 1.00 96.12 162 ASP A C 1
ATOM 1238 O O . ASP A 1 162 ? -14.672 -2.355 11.832 1.00 96.12 162 ASP A O 1
ATOM 1242 N N . GLY A 1 163 ? -16.328 -3.579 12.687 1.00 96.38 163 GLY A N 1
ATOM 1243 C CA . GLY A 1 163 ? -15.533 -4.123 13.795 1.00 96.38 163 GLY A CA 1
ATOM 1244 C C . GLY A 1 163 ? -14.736 -5.390 13.451 1.00 96.38 163 GLY A C 1
ATOM 1245 O O . GLY A 1 163 ? -14.182 -6.010 14.356 1.00 96.38 163 GLY A O 1
ATOM 1246 N N . ASN A 1 164 ? -14.721 -5.838 12.190 1.00 95.38 164 ASN A N 1
ATOM 1247 C CA . ASN A 1 164 ? -14.211 -7.144 11.771 1.00 95.38 164 ASN A CA 1
ATOM 1248 C C . ASN A 1 164 ? -12.882 -7.035 11.011 1.00 95.38 164 ASN A C 1
ATOM 1250 O O . ASN A 1 164 ? -12.844 -7.010 9.781 1.00 95.38 164 ASN A O 1
ATOM 1254 N N . VAL A 1 165 ? -11.773 -7.143 11.742 1.00 95.31 165 VAL A N 1
ATOM 1255 C CA . VAL A 1 165 ? -10.427 -7.150 11.150 1.00 95.31 165 VAL A CA 1
ATOM 1256 C C . VAL A 1 165 ? -10.192 -8.403 10.297 1.00 95.31 165 VAL A C 1
ATOM 1258 O O . VAL A 1 165 ? -10.192 -9.532 10.800 1.00 95.31 165 VAL A O 1
ATOM 1261 N N . GLN A 1 166 ? -9.938 -8.215 8.999 1.00 94.50 166 GLN A N 1
ATOM 1262 C CA . GLN A 1 166 ? -9.688 -9.298 8.045 1.00 94.50 166 GLN A CA 1
ATOM 1263 C C . GLN A 1 166 ? -8.405 -9.055 7.249 1.00 94.50 166 GLN A C 1
ATOM 1265 O O . GLN A 1 166 ? -8.371 -8.216 6.360 1.00 94.50 166 GLN A O 1
ATOM 1270 N N . ALA A 1 167 ? -7.377 -9.880 7.477 1.00 91.88 167 ALA A N 1
ATOM 1271 C CA . ALA A 1 167 ? -6.080 -9.745 6.803 1.00 91.88 167 ALA A CA 1
ATOM 1272 C C . ALA A 1 167 ? -6.186 -9.624 5.272 1.00 91.88 167 ALA A C 1
ATOM 1274 O O . ALA A 1 167 ? -5.544 -8.791 4.652 1.00 91.88 167 ALA A O 1
ATOM 1275 N N . LEU A 1 168 ? -7.011 -10.459 4.638 1.00 94.06 168 LEU A N 1
ATOM 1276 C CA . LEU A 1 168 ? -7.106 -10.498 3.177 1.00 94.06 168 LEU A CA 1
ATOM 1277 C C . LEU A 1 168 ? -8.026 -9.420 2.589 1.00 94.06 168 LEU A C 1
ATOM 1279 O O . LEU A 1 168 ? -8.141 -9.355 1.368 1.00 94.06 168 LEU A O 1
ATOM 1283 N N . ARG A 1 169 ? -8.690 -8.614 3.427 1.00 95.12 169 ARG A N 1
ATOM 1284 C CA . ARG A 1 169 ? -9.611 -7.549 3.011 1.00 95.12 169 ARG A CA 1
ATOM 1285 C C . ARG A 1 169 ? -9.341 -6.268 3.812 1.00 95.12 169 ARG A C 1
ATOM 1287 O O . ARG A 1 169 ? -10.104 -5.984 4.726 1.00 95.12 169 ARG A O 1
ATOM 1294 N N . PRO A 1 170 ? -8.259 -5.537 3.500 1.00 97.38 170 PRO A N 1
ATOM 1295 C CA . PRO A 1 170 ? -7.986 -4.244 4.120 1.00 97.38 170 PRO A CA 1
ATOM 1296 C C . PRO A 1 170 ? -9.093 -3.235 3.812 1.00 97.38 170 PRO A C 1
ATOM 1298 O O . PRO A 1 170 ? -9.664 -3.264 2.719 1.00 97.38 170 PRO A O 1
ATOM 1301 N N . GLU A 1 171 ? -9.352 -2.312 4.732 1.00 98.06 171 GLU A N 1
ATOM 1302 C CA . GLU A 1 171 ? -10.355 -1.260 4.553 1.00 98.06 171 GLU A CA 1
ATOM 1303 C C . GLU A 1 171 ? -9.887 -0.147 3.606 1.00 98.06 171 GLU A C 1
ATOM 1305 O O . GLU A 1 171 ? -10.724 0.509 2.981 1.00 98.06 171 GLU A O 1
ATOM 1310 N N . ALA A 1 172 ? -8.571 0.044 3.434 1.00 97.50 172 ALA A N 1
ATOM 1311 C CA . ALA A 1 172 ? -8.048 0.954 2.420 1.00 97.50 172 ALA A CA 1
ATOM 1312 C C . ALA A 1 172 ? -6.849 0.418 1.628 1.00 97.50 172 ALA A C 1
ATOM 1314 O O . ALA A 1 172 ? -5.930 -0.215 2.154 1.00 97.50 172 ALA A O 1
ATOM 1315 N N . MET A 1 173 ? -6.847 0.781 0.348 1.00 97.69 173 MET A N 1
ATOM 1316 C CA . MET A 1 173 ? -5.721 0.673 -0.574 1.00 97.69 173 MET A CA 1
ATOM 1317 C C . MET A 1 173 ? -5.019 2.029 -0.656 1.00 97.69 173 MET A C 1
ATOM 1319 O O . MET A 1 173 ? -5.680 3.053 -0.844 1.00 97.69 173 MET A O 1
ATOM 1323 N N . VAL A 1 174 ? -3.691 2.057 -0.527 1.00 97.50 174 VAL A N 1
ATOM 1324 C CA . VAL A 1 174 ? -2.916 3.305 -0.506 1.00 97.50 174 VAL A CA 1
ATOM 1325 C C . VAL A 1 174 ? -1.980 3.371 -1.705 1.00 97.50 174 VAL A C 1
ATOM 1327 O O . VAL A 1 174 ? -1.069 2.553 -1.859 1.00 97.50 174 VAL A O 1
ATOM 1330 N N . TYR A 1 175 ? -2.202 4.372 -2.553 1.00 97.00 175 TYR A N 1
ATOM 1331 C CA . TYR A 1 175 ? -1.476 4.563 -3.803 1.00 97.00 175 TYR A CA 1
ATOM 1332 C C . TYR A 1 175 ? -0.510 5.740 -3.726 1.00 97.00 175 TYR A C 1
ATOM 1334 O O . TYR A 1 175 ? -0.849 6.814 -3.227 1.00 97.00 175 TYR A O 1
ATOM 1342 N N . GLU A 1 176 ? 0.681 5.574 -4.290 1.00 95.69 176 GLU A N 1
ATOM 1343 C CA . GLU A 1 176 ? 1.579 6.699 -4.537 1.00 95.69 176 GLU A CA 1
ATOM 1344 C C . GLU A 1 176 ? 1.132 7.461 -5.787 1.00 95.69 176 GLU A C 1
ATOM 1346 O O . GLU A 1 176 ? 0.665 6.864 -6.761 1.00 95.69 176 GLU A O 1
ATOM 1351 N N . LEU A 1 177 ? 1.289 8.785 -5.762 1.00 94.69 177 LEU A N 1
ATOM 1352 C CA . LEU A 1 177 ? 0.995 9.657 -6.894 1.00 94.69 177 LEU A CA 1
ATOM 1353 C C . LEU A 1 177 ? 2.284 10.078 -7.608 1.00 94.69 177 LEU A C 1
ATOM 1355 O O . LEU A 1 177 ? 3.308 10.379 -6.985 1.00 94.69 177 LEU A O 1
ATOM 1359 N N . ASP A 1 178 ? 2.227 10.132 -8.934 1.00 91.81 178 ASP A N 1
ATOM 1360 C CA . ASP A 1 178 ? 3.290 10.654 -9.776 1.00 91.81 178 ASP A CA 1
ATOM 1361 C C . 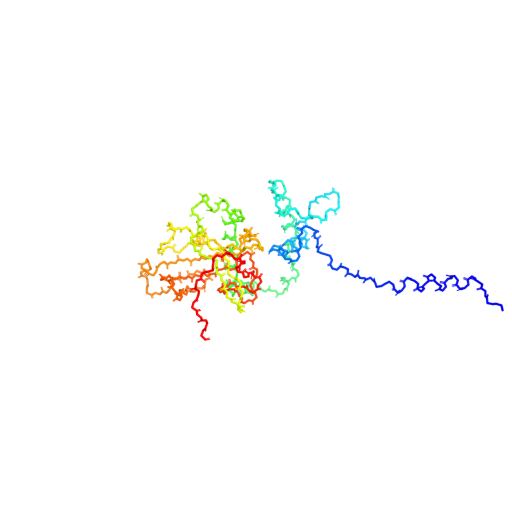ASP A 1 178 ? 3.346 12.196 -9.725 1.00 91.81 178 ASP A C 1
ATOM 1363 O O . ASP A 1 178 ? 2.692 12.842 -8.916 1.00 91.81 178 ASP A O 1
ATOM 1367 N N . ALA A 1 179 ? 4.191 12.831 -10.543 1.00 90.31 179 ALA A N 1
ATOM 1368 C CA . ALA A 1 179 ? 4.446 14.271 -10.416 1.00 90.31 179 ALA A CA 1
ATOM 1369 C C . ALA A 1 179 ? 3.269 15.114 -10.927 1.00 90.31 179 ALA A C 1
ATOM 1371 O O . ALA A 1 179 ? 3.202 16.309 -10.651 1.00 90.31 179 ALA A O 1
ATOM 1372 N N . ASN 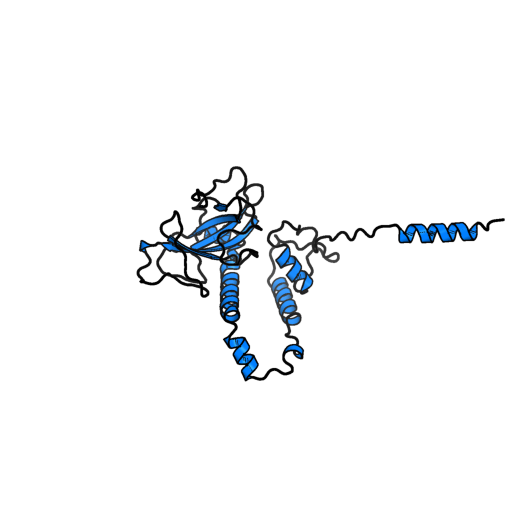A 1 180 ? 2.370 14.486 -11.682 1.00 90.69 180 ASN A N 1
ATOM 1373 C CA . ASN A 1 180 ? 1.181 15.090 -12.255 1.00 90.69 180 ASN A CA 1
ATOM 1374 C C . ASN A 1 180 ? -0.060 14.836 -11.386 1.00 90.69 180 ASN A C 1
ATOM 1376 O O . ASN A 1 180 ? -1.111 15.408 -11.669 1.00 90.69 180 ASN A O 1
ATOM 1380 N N . GLY A 1 181 ? 0.062 14.017 -10.334 1.00 90.69 181 GLY A N 1
ATOM 1381 C CA . GLY A 1 181 ? -1.061 13.585 -9.506 1.00 90.69 181 GLY A CA 1
ATOM 1382 C C . GLY A 1 181 ? -1.749 12.315 -10.008 1.00 90.69 181 GLY A C 1
ATOM 1383 O O . GLY A 1 181 ? -2.803 11.972 -9.479 1.00 90.69 181 GLY A O 1
ATOM 1384 N N . ASP A 1 182 ? -1.178 11.618 -10.994 1.00 92.50 182 ASP A N 1
ATOM 1385 C CA . ASP A 1 182 ? -1.704 10.342 -11.485 1.00 92.50 182 ASP A CA 1
ATOM 1386 C C . ASP A 1 182 ? -1.223 9.180 -10.599 1.00 92.50 182 ASP A C 1
ATOM 1388 O O . ASP A 1 182 ? -0.170 9.259 -9.970 1.00 92.50 182 ASP A O 1
ATOM 1392 N N . ILE A 1 183 ? -1.966 8.071 -10.554 1.00 93.56 183 ILE A N 1
ATOM 1393 C CA . ILE A 1 183 ? -1.591 6.888 -9.761 1.00 93.56 183 ILE A CA 1
ATOM 1394 C C . ILE A 1 183 ? -0.302 6.264 -10.321 1.00 93.56 183 ILE A C 1
ATOM 1396 O O . ILE A 1 183 ? -0.267 5.802 -11.464 1.00 93.56 183 ILE A O 1
ATOM 1400 N N . ALA A 1 184 ? 0.752 6.225 -9.502 1.00 92.00 184 ALA A N 1
ATOM 1401 C CA . ALA A 1 184 ? 2.018 5.566 -9.820 1.00 92.00 184 ALA A CA 1
ATOM 1402 C C . ALA A 1 184 ? 1.970 4.057 -9.524 1.00 92.00 184 ALA A C 1
ATOM 1404 O O . ALA A 1 184 ? 2.579 3.268 -10.246 1.00 92.00 184 ALA A O 1
ATOM 1405 N N . GLY A 1 185 ? 1.221 3.667 -8.489 1.00 91.75 185 GLY A N 1
ATOM 1406 C CA . GLY A 1 185 ? 0.919 2.278 -8.144 1.00 91.75 185 GLY A CA 1
ATOM 1407 C C . GLY A 1 185 ? 0.583 2.101 -6.665 1.00 91.75 185 GLY A C 1
ATOM 1408 O O . GLY A 1 185 ? 0.677 3.045 -5.874 1.00 91.75 185 GLY A O 1
ATOM 1409 N N . LEU A 1 186 ? 0.141 0.896 -6.309 1.00 95.56 186 LEU A N 1
ATOM 1410 C CA . LEU A 1 186 ? -0.233 0.539 -4.943 1.00 95.56 186 LEU A CA 1
ATOM 1411 C C . LEU A 1 186 ? 1.040 0.318 -4.121 1.00 95.56 186 LEU A C 1
ATOM 1413 O O . LEU A 1 186 ? 1.890 -0.485 -4.507 1.00 95.56 186 LEU A O 1
ATOM 1417 N N . VAL A 1 187 ? 1.170 1.032 -3.002 1.00 96.44 187 VAL A N 1
ATOM 1418 C CA . VAL A 1 187 ? 2.385 1.036 -2.164 1.00 96.44 187 VAL A CA 1
ATOM 1419 C C . VAL A 1 187 ? 2.147 0.481 -0.759 1.00 96.44 187 VAL A C 1
ATOM 1421 O O . VAL A 1 187 ? 3.063 -0.086 -0.158 1.00 96.44 187 VAL A O 1
ATOM 1424 N N . ALA A 1 188 ? 0.919 0.592 -0.252 1.00 97.25 188 ALA A N 1
ATOM 1425 C CA . ALA A 1 188 ? 0.553 0.161 1.090 1.00 97.25 188 ALA A CA 1
ATOM 1426 C C . ALA A 1 188 ? -0.929 -0.227 1.195 1.00 97.25 188 ALA A C 1
ATOM 1428 O O . ALA A 1 188 ? -1.736 0.073 0.313 1.00 97.25 188 ALA A O 1
ATOM 1429 N N . HIS A 1 189 ? -1.274 -0.891 2.296 1.00 97.75 189 HIS A N 1
ATOM 1430 C CA . HIS A 1 189 ? -2.653 -1.069 2.743 1.00 97.75 189 HIS A CA 1
ATOM 1431 C C . HIS A 1 189 ? -2.834 -0.390 4.106 1.00 97.75 189 HIS A C 1
ATOM 1433 O O . HIS A 1 189 ? -1.886 -0.311 4.888 1.00 97.75 189 HIS A O 1
ATOM 1439 N N . GLU A 1 190 ? -4.055 0.036 4.409 1.00 97.06 190 GLU A N 1
ATOM 1440 C CA . GLU A 1 190 ? -4.452 0.484 5.745 1.00 97.06 190 GLU A CA 1
ATOM 1441 C C . GLU A 1 190 ? -5.593 -0.404 6.238 1.00 97.06 190 GLU A C 1
ATOM 1443 O O . GLU A 1 190 ? -6.562 -0.639 5.508 1.00 97.06 190 GLU A O 1
ATOM 1448 N N . TYR A 1 191 ? -5.485 -0.873 7.478 1.00 98.00 191 TYR A N 1
ATOM 1449 C CA . TYR A 1 191 ? -6.605 -1.496 8.174 1.00 98.00 191 TYR A CA 1
ATOM 1450 C C . TYR A 1 191 ? -7.238 -0.477 9.102 1.00 98.00 191 TYR A C 1
ATOM 1452 O O . TYR A 1 191 ? -6.531 0.164 9.879 1.00 98.00 191 TYR A O 1
ATOM 1460 N N . ILE A 1 192 ? -8.554 -0.325 9.028 1.00 97.94 192 ILE A N 1
ATOM 1461 C CA . ILE A 1 192 ? -9.279 0.754 9.698 1.00 97.94 192 ILE A CA 1
ATOM 1462 C C . ILE A 1 192 ? -10.477 0.170 10.431 1.00 97.94 192 ILE A C 1
ATOM 1464 O O . ILE A 1 192 ? -11.347 -0.439 9.826 1.00 97.94 192 ILE A O 1
ATOM 1468 N N . VAL A 1 193 ? -10.570 0.427 11.732 1.00 98.31 193 VAL A N 1
ATOM 1469 C CA . VAL A 1 193 ? -11.728 0.033 12.542 1.00 98.31 193 VAL A CA 1
ATOM 1470 C C . VAL A 1 193 ? -12.316 1.282 13.197 1.00 98.31 193 VAL A C 1
ATOM 1472 O O . VAL A 1 193 ? -11.632 1.918 14.007 1.00 98.31 193 VAL A O 1
ATOM 1475 N N . PRO A 1 194 ? -13.568 1.671 12.895 1.00 97.94 194 PRO A N 1
ATOM 1476 C CA . PRO A 1 194 ? -14.218 2.778 13.589 1.00 97.94 194 PRO A CA 1
ATOM 1477 C C . PRO A 1 194 ? -14.265 2.544 15.103 1.00 97.94 194 PRO A C 1
ATOM 1479 O O . PRO A 1 194 ? -14.586 1.447 15.562 1.00 97.94 194 PRO A O 1
ATOM 1482 N N . ILE A 1 195 ? -13.956 3.575 15.901 1.00 96.50 195 ILE A N 1
ATOM 1483 C CA . ILE A 1 195 ? -13.898 3.440 17.369 1.00 96.50 195 ILE A CA 1
ATOM 1484 C C . ILE A 1 195 ? -15.238 2.966 17.951 1.00 96.50 195 ILE A C 1
ATOM 1486 O O . ILE A 1 195 ? -15.251 2.238 18.937 1.00 96.50 195 ILE A O 1
ATOM 1490 N N . ASP A 1 196 ? -16.364 3.366 17.359 1.00 96.56 196 ASP A N 1
ATOM 1491 C CA . ASP A 1 196 ? -17.705 2.981 17.804 1.00 96.56 196 ASP A CA 1
ATOM 1492 C C . ASP A 1 196 ? -18.136 1.575 17.352 1.00 96.56 196 ASP A C 1
ATOM 1494 O O . ASP A 1 196 ? -19.074 1.016 17.926 1.00 96.56 196 ASP A O 1
ATOM 1498 N N . ALA A 1 197 ? -17.445 0.990 16.370 1.00 97.06 197 ALA A N 1
ATOM 1499 C CA . ALA A 1 197 ? -17.646 -0.384 15.920 1.00 97.06 197 ALA A CA 1
ATOM 1500 C C . ALA A 1 197 ? -16.827 -1.409 16.726 1.00 97.06 197 ALA A C 1
ATOM 1502 O O . ALA A 1 197 ? -17.188 -2.587 16.753 1.00 97.06 197 ALA A O 1
ATOM 1503 N N . TRP A 1 198 ? -15.754 -0.984 17.402 1.00 97.25 198 TRP A N 1
ATOM 1504 C CA . TRP A 1 198 ? -14.926 -1.862 18.229 1.00 97.25 198 TRP A CA 1
ATOM 1505 C C . TRP A 1 198 ? -15.452 -1.959 19.664 1.00 97.25 198 TRP A C 1
ATOM 1507 O O . TRP A 1 198 ? -15.513 -0.966 20.387 1.00 97.25 198 TRP A O 1
ATOM 1517 N N . THR A 1 199 ? -15.824 -3.167 20.092 1.00 95.12 199 THR A N 1
ATOM 1518 C CA . THR A 1 199 ? -16.452 -3.398 21.407 1.00 95.12 199 THR A CA 1
ATOM 1519 C C . THR A 1 199 ? -15.568 -4.121 22.416 1.00 95.12 199 THR A C 1
ATOM 1521 O O . THR A 1 199 ? -16.005 -4.330 23.547 1.00 95.12 199 THR A O 1
ATOM 1524 N N . GLU A 1 200 ? -14.368 -4.537 22.015 1.00 94.06 200 GLU A N 1
ATOM 1525 C CA . GLU A 1 200 ? -13.436 -5.246 22.892 1.00 94.06 200 GLU A CA 1
ATOM 1526 C C . GLU A 1 200 ? -12.629 -4.265 23.755 1.00 94.06 200 GLU A C 1
ATOM 1528 O O . GLU A 1 200 ? -12.400 -3.117 23.372 1.00 94.06 200 GLU A O 1
ATOM 1533 N N . ASP A 1 201 ? -12.191 -4.733 24.928 1.00 93.62 201 ASP A N 1
ATOM 1534 C CA . ASP A 1 201 ? -11.423 -3.917 25.880 1.00 93.62 201 ASP A CA 1
ATOM 1535 C C . ASP A 1 201 ? -9.988 -3.638 25.392 1.00 93.62 201 ASP A C 1
ATOM 1537 O O . ASP A 1 201 ? -9.428 -2.578 25.676 1.00 93.62 201 ASP A O 1
ATOM 1541 N N . GLU A 1 202 ? -9.396 -4.588 24.664 1.00 95.81 202 GLU A N 1
ATOM 1542 C CA . GLU A 1 202 ? -8.043 -4.481 24.110 1.00 95.81 202 GLU A CA 1
ATOM 1543 C C . GLU A 1 202 ? -8.076 -3.921 22.677 1.00 95.81 202 GLU A C 1
ATOM 1545 O O . GLU A 1 202 ? -9.063 -4.137 21.962 1.00 95.81 202 GLU A O 1
ATOM 1550 N N . PRO A 1 203 ? -7.010 -3.236 22.218 1.00 96.69 203 PRO A N 1
ATOM 1551 C CA . PRO A 1 203 ? -6.921 -2.761 20.841 1.00 96.69 203 PRO A CA 1
ATOM 1552 C C . PRO A 1 203 ? -7.080 -3.895 19.811 1.00 96.69 203 PRO A C 1
ATOM 1554 O O . PRO A 1 203 ? -6.657 -5.030 20.068 1.00 96.69 203 PRO A O 1
ATOM 1557 N N . PRO A 1 204 ? -7.624 -3.606 18.612 1.00 97.81 204 PRO A N 1
ATOM 1558 C CA . PRO A 1 204 ? -7.531 -4.539 17.497 1.00 97.81 204 PRO A CA 1
ATOM 1559 C C . PRO A 1 204 ? -6.064 -4.889 17.227 1.00 97.81 204 PRO A C 1
ATOM 1561 O O . PRO A 1 204 ? -5.172 -4.062 17.419 1.00 97.81 204 PRO A O 1
ATOM 1564 N N . SER A 1 205 ? -5.798 -6.114 16.775 1.00 95.25 205 SER A N 1
ATOM 1565 C CA . SER A 1 205 ? -4.442 -6.535 16.419 1.00 95.25 205 SER A CA 1
ATOM 1566 C C . SER A 1 205 ? -4.415 -7.384 15.156 1.00 95.25 205 SER A C 1
ATOM 1568 O O . SER A 1 205 ? -5.328 -8.165 14.882 1.00 95.25 205 SER A O 1
ATOM 1570 N N . LEU A 1 206 ? -3.350 -7.223 14.373 1.00 92.62 206 LEU A N 1
ATOM 1571 C CA . LEU A 1 206 ? -3.102 -7.968 13.143 1.00 92.62 206 LEU A CA 1
ATOM 1572 C C . LEU A 1 206 ? -1.595 -8.034 12.874 1.00 92.62 206 LEU A C 1
ATOM 1574 O O . LEU A 1 206 ? -0.857 -7.116 13.212 1.00 92.62 206 LEU A O 1
ATOM 1578 N N . PHE A 1 207 ? -1.111 -9.145 12.310 1.00 89.06 207 PHE A N 1
ATOM 1579 C CA . PHE A 1 207 ? 0.322 -9.375 12.037 1.00 89.06 207 PHE A CA 1
ATOM 1580 C C . PHE A 1 207 ? 1.239 -9.211 13.266 1.00 89.06 207 PHE A C 1
ATOM 1582 O O . PHE A 1 207 ? 2.416 -8.870 13.151 1.00 89.06 207 PHE A O 1
ATOM 1589 N N . GLY A 1 208 ? 0.695 -9.453 14.462 1.00 87.75 208 GLY A N 1
ATOM 1590 C CA . GLY A 1 208 ? 1.405 -9.248 15.724 1.00 87.75 208 GLY A CA 1
ATOM 1591 C C . GLY A 1 208 ? 1.614 -7.777 16.104 1.00 87.75 208 GLY A C 1
ATOM 1592 O O . GLY A 1 208 ? 2.424 -7.518 16.990 1.00 87.75 208 GLY A O 1
ATOM 1593 N N . GLN A 1 209 ? 0.925 -6.840 15.447 1.00 90.75 209 GLN A N 1
ATOM 1594 C CA . GLN A 1 209 ? 0.875 -5.422 15.803 1.00 90.75 209 GLN A CA 1
ATOM 1595 C C . GLN A 1 209 ? -0.492 -5.076 16.391 1.00 90.75 209 GLN A C 1
ATOM 1597 O O . GLN A 1 209 ? -1.516 -5.570 15.917 1.00 90.75 209 GLN A O 1
ATOM 1602 N N . GLU A 1 210 ? -0.504 -4.224 17.410 1.00 96.62 210 GLU A N 1
ATOM 1603 C CA . GLU A 1 210 ? -1.720 -3.554 17.870 1.00 96.62 210 GLU A CA 1
ATOM 1604 C C . GLU A 1 210 ? -2.011 -2.358 16.964 1.00 96.62 210 GLU A C 1
ATOM 1606 O O . GLU A 1 210 ? -1.095 -1.717 16.448 1.00 96.62 210 GLU A O 1
ATOM 1611 N N . PHE A 1 211 ? -3.290 -2.066 16.763 1.00 97.62 211 PHE A N 1
ATOM 1612 C CA . PHE A 1 211 ? -3.718 -0.893 16.019 1.00 97.62 211 PHE A CA 1
ATOM 1613 C C . PHE A 1 211 ? -3.537 0.346 16.896 1.00 97.62 211 PHE A C 1
ATOM 1615 O O . PHE A 1 211 ? -3.755 0.318 18.109 1.00 97.62 211 PHE A O 1
ATOM 1622 N N . GLU A 1 212 ? -3.201 1.464 16.269 1.00 95.81 212 GLU A N 1
ATOM 1623 C CA . GLU A 1 212 ? -3.067 2.758 16.929 1.00 95.81 212 GLU A CA 1
ATOM 1624 C C . GLU A 1 212 ? -4.308 3.612 16.669 1.00 95.81 212 GLU A C 1
ATOM 1626 O O . GLU A 1 212 ? -4.943 3.494 15.627 1.00 95.81 212 GLU A O 1
ATOM 1631 N N . GLN A 1 213 ? -4.673 4.508 17.585 1.00 95.06 213 GLN A N 1
ATOM 1632 C CA . GLN A 1 213 ? -5.740 5.468 17.293 1.00 95.06 213 GLN A CA 1
ATOM 1633 C C . GLN A 1 213 ? -5.211 6.597 16.416 1.00 95.06 213 GLN A C 1
ATOM 1635 O O . GLN A 1 213 ? -4.180 7.203 16.716 1.00 95.06 213 GLN A O 1
ATOM 1640 N N . HIS A 1 214 ? -5.947 6.920 15.356 1.00 91.25 214 HIS A N 1
ATOM 1641 C CA . HIS A 1 214 ? -5.621 8.069 14.529 1.00 91.25 214 HIS A CA 1
ATOM 1642 C C . HIS A 1 214 ? -5.829 9.374 15.327 1.00 91.25 214 HIS A C 1
ATOM 1644 O O . HIS A 1 214 ? -6.790 9.535 16.075 1.00 91.25 214 HIS A O 1
ATOM 1650 N N . SER A 1 215 ? -4.930 10.347 15.162 1.00 86.31 215 SER A N 1
ATOM 1651 C CA . SER A 1 215 ? -4.918 11.587 15.961 1.00 86.31 215 SER A CA 1
ATOM 1652 C C . SER A 1 215 ? -6.101 12.531 15.683 1.00 86.31 215 SER A C 1
ATOM 1654 O O . SER A 1 215 ? -6.541 13.259 16.573 1.00 86.31 215 SER A O 1
ATOM 1656 N N . VAL A 1 216 ? -6.599 12.535 14.441 1.00 85.94 216 VAL A N 1
ATOM 1657 C CA . VAL A 1 216 ? -7.739 13.356 13.978 1.00 85.94 216 VAL A CA 1
ATOM 1658 C C . VAL A 1 216 ? -9.029 12.553 13.768 1.00 85.94 216 VAL A C 1
ATOM 1660 O O . VAL A 1 216 ? -10.091 12.966 14.229 1.00 85.94 216 VAL A O 1
ATOM 1663 N N . LEU A 1 217 ? -8.962 11.443 13.031 1.00 89.69 217 LEU A N 1
ATOM 1664 C CA . LEU A 1 217 ? -10.104 10.590 12.715 1.00 89.69 217 LEU A CA 1
ATOM 1665 C C . LEU A 1 217 ? -10.437 9.650 13.890 1.00 89.69 217 LEU A C 1
ATOM 1667 O O . LEU A 1 217 ? -9.517 9.116 14.504 1.00 89.69 217 LEU A O 1
ATOM 1671 N N . PRO A 1 218 ? -11.725 9.405 14.202 1.00 94.69 218 PRO A N 1
ATOM 1672 C CA . PRO A 1 218 ? -12.139 8.540 15.308 1.00 94.69 218 PRO A CA 1
ATOM 1673 C C . PRO A 1 218 ? -12.059 7.051 14.927 1.00 94.69 218 PRO A C 1
ATOM 1675 O O . PRO A 1 218 ? -13.063 6.337 14.936 1.00 94.69 218 PRO A O 1
ATOM 1678 N N . VAL A 1 219 ? -10.863 6.589 14.569 1.00 96.25 219 VAL A N 1
ATOM 1679 C CA . VAL A 1 219 ? -10.603 5.222 14.100 1.00 96.25 219 VAL A CA 1
ATOM 1680 C C . VAL A 1 219 ? -9.367 4.634 14.776 1.00 96.25 219 VAL A C 1
ATOM 1682 O O . VAL A 1 219 ? -8.424 5.354 15.113 1.00 96.25 219 VAL A O 1
ATOM 1685 N N . TRP A 1 220 ? -9.369 3.316 14.939 1.00 98.06 220 TRP A N 1
ATOM 1686 C CA . TRP A 1 220 ? -8.157 2.517 15.063 1.00 98.06 220 TRP A CA 1
ATOM 1687 C C . TRP A 1 220 ? -7.586 2.268 13.670 1.00 98.06 220 TRP A C 1
ATOM 1689 O O . TRP A 1 220 ? -8.352 2.030 12.734 1.00 98.06 220 TRP A O 1
ATOM 1699 N N . LYS A 1 221 ? -6.263 2.309 13.538 1.00 96.38 221 LYS A N 1
ATOM 1700 C CA . LYS A 1 221 ? -5.558 2.157 12.271 1.00 96.38 221 LYS A CA 1
ATOM 1701 C C . LYS A 1 221 ? -4.321 1.273 12.400 1.00 96.38 221 LYS A C 1
ATOM 1703 O O . LYS A 1 221 ? -3.680 1.244 13.454 1.00 96.38 221 LYS A O 1
ATOM 1708 N N . LEU A 1 222 ? -3.989 0.565 11.330 1.00 97.38 222 LEU A N 1
ATOM 1709 C CA . LEU A 1 222 ? -2.720 -0.132 11.160 1.00 97.38 222 LEU A CA 1
ATOM 1710 C C . LEU A 1 222 ? -2.275 0.017 9.705 1.00 97.38 222 LEU A C 1
ATOM 1712 O O . LEU A 1 222 ? -2.844 -0.609 8.805 1.00 97.38 222 LEU A O 1
ATOM 1716 N N . HIS A 1 223 ? -1.223 0.805 9.504 1.00 96.81 223 HIS A N 1
ATOM 1717 C CA . HIS A 1 223 ? -0.630 1.031 8.196 1.00 96.81 223 HIS A CA 1
ATOM 1718 C C . HIS A 1 223 ? 0.366 -0.079 7.872 1.00 96.81 223 HIS A C 1
ATOM 1720 O O . HIS A 1 223 ? 1.139 -0.492 8.741 1.00 96.81 223 HIS A O 1
ATOM 1726 N N . ILE A 1 224 ? 0.395 -0.553 6.624 1.00 95.69 224 ILE A N 1
ATOM 1727 C CA . ILE A 1 224 ? 1.400 -1.519 6.182 1.00 95.69 224 ILE A CA 1
ATOM 1728 C C . ILE A 1 224 ? 1.967 -1.223 4.791 1.00 95.69 224 ILE A C 1
ATOM 1730 O O . ILE A 1 224 ? 1.297 -1.333 3.764 1.00 95.69 224 ILE A O 1
ATOM 1734 N N . TRP A 1 225 ? 3.274 -0.975 4.761 1.00 93.88 225 TRP A N 1
ATOM 1735 C CA . TRP A 1 225 ? 4.099 -0.850 3.562 1.00 93.88 225 TRP A CA 1
ATO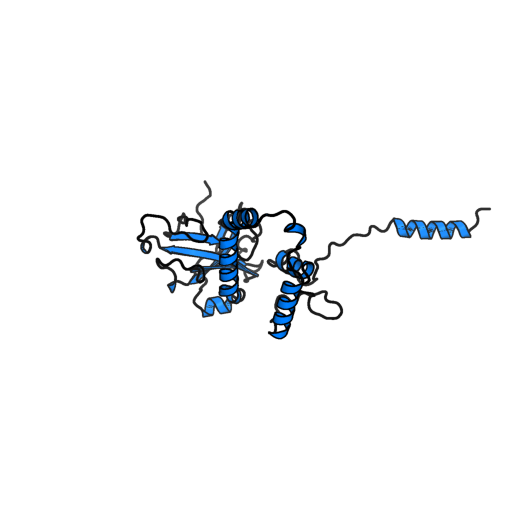M 1736 C C . TRP A 1 225 ? 4.410 -2.222 2.962 1.00 93.88 225 TRP A C 1
ATOM 1738 O O . TRP A 1 225 ? 5.486 -2.781 3.168 1.00 93.88 225 TRP A O 1
ATOM 1748 N N . ILE A 1 226 ? 3.431 -2.797 2.264 1.00 89.06 226 ILE A N 1
ATOM 1749 C CA . ILE A 1 226 ? 3.499 -4.182 1.774 1.00 89.06 226 ILE A CA 1
ATOM 1750 C C . ILE A 1 226 ? 3.996 -4.304 0.320 1.00 89.06 226 ILE A C 1
ATOM 1752 O O . ILE A 1 226 ? 4.434 -5.380 -0.092 1.00 89.06 226 ILE A O 1
ATOM 1756 N N . TRP A 1 227 ? 3.970 -3.199 -0.435 1.00 90.25 227 TRP A N 1
ATOM 1757 C CA . TRP A 1 227 ? 4.386 -3.133 -1.844 1.00 90.25 227 TRP A CA 1
ATOM 1758 C C . TRP A 1 227 ? 5.579 -2.208 -2.091 1.00 90.25 227 TRP A C 1
ATOM 1760 O O . TRP A 1 227 ? 6.058 -2.114 -3.215 1.00 90.25 227 TRP A O 1
ATOM 1770 N N . LYS A 1 228 ? 6.041 -1.494 -1.061 1.00 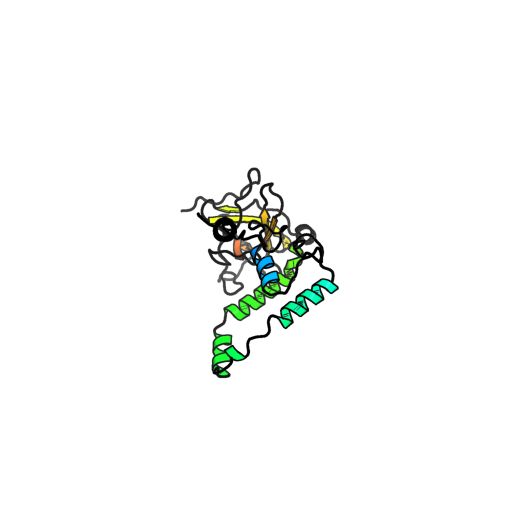88.25 228 LYS A N 1
ATOM 1771 C CA . LYS A 1 228 ? 7.187 -0.592 -1.154 1.00 88.25 228 LYS A CA 1
ATOM 1772 C C . LYS A 1 228 ? 7.956 -0.578 0.153 1.00 88.25 228 LYS A C 1
ATOM 1774 O O . LYS A 1 228 ? 7.398 -0.245 1.191 1.00 88.25 228 LYS A O 1
ATOM 1779 N N . ASP A 1 229 ? 9.250 -0.868 0.096 1.00 86.56 229 ASP A N 1
ATOM 1780 C CA . ASP A 1 229 ? 10.107 -0.844 1.280 1.00 86.56 229 ASP A CA 1
ATOM 1781 C C . ASP A 1 229 ? 10.062 0.509 2.002 1.00 86.56 229 ASP A C 1
ATOM 1783 O O . ASP A 1 229 ? 10.196 1.571 1.383 1.00 86.56 229 ASP A O 1
ATOM 1787 N N . ASN A 1 230 ? 9.969 0.471 3.333 1.00 89.56 230 ASN A N 1
ATOM 1788 C CA . ASN A 1 230 ? 10.058 1.657 4.178 1.00 89.56 230 ASN A CA 1
ATOM 1789 C C . ASN A 1 230 ? 11.267 1.569 5.130 1.00 89.56 230 ASN A C 1
ATOM 1791 O O . ASN A 1 230 ? 11.272 0.727 6.033 1.00 89.56 230 ASN A O 1
ATOM 1795 N N . PRO A 1 231 ? 12.282 2.448 4.997 1.00 87.00 231 PRO A N 1
ATOM 1796 C CA . PRO A 1 231 ? 13.439 2.453 5.894 1.00 87.00 231 PRO A CA 1
ATOM 1797 C C . PRO A 1 231 ? 13.094 2.813 7.349 1.00 87.00 231 PRO A C 1
ATOM 1799 O O . PRO A 1 231 ? 13.872 2.491 8.245 1.00 87.00 231 PRO A O 1
ATOM 1802 N N . ASN A 1 232 ? 11.944 3.447 7.598 1.00 87.25 232 ASN A N 1
ATOM 1803 C CA . ASN A 1 232 ? 11.447 3.732 8.947 1.00 87.25 232 ASN A CA 1
ATOM 1804 C C . ASN A 1 232 ? 10.701 2.541 9.574 1.00 87.25 232 ASN A C 1
ATOM 1806 O O . ASN A 1 232 ? 10.369 2.587 10.756 1.00 87.25 232 ASN A O 1
ATOM 1810 N N . GLY A 1 233 ? 10.470 1.471 8.809 1.00 87.75 233 GLY A N 1
ATOM 1811 C CA . GLY A 1 233 ? 9.766 0.270 9.243 1.00 87.75 233 GLY A CA 1
ATOM 1812 C C . GLY A 1 233 ? 8.465 0.043 8.477 1.00 87.75 233 GLY A C 1
ATOM 1813 O O . GLY A 1 233 ? 7.778 0.978 8.078 1.00 87.75 233 GLY A O 1
ATOM 1814 N N . MET A 1 234 ? 8.113 -1.229 8.298 1.00 88.94 234 MET A N 1
ATOM 1815 C CA . MET A 1 234 ? 6.953 -1.670 7.512 1.00 88.94 234 MET A CA 1
ATOM 1816 C C . MET A 1 234 ? 5.600 -1.170 8.044 1.00 88.94 234 MET A C 1
ATOM 1818 O O . MET A 1 234 ? 4.669 -1.040 7.261 1.00 88.94 234 MET A O 1
ATOM 1822 N N . PHE A 1 235 ? 5.500 -0.867 9.340 1.00 93.31 235 PHE A N 1
ATOM 1823 C CA . PHE A 1 235 ? 4.273 -0.374 9.981 1.00 93.31 235 PHE A CA 1
ATOM 1824 C C . PHE A 1 235 ? 4.337 1.115 10.359 1.00 93.31 235 PHE A C 1
ATOM 1826 O O . PHE A 1 235 ? 3.518 1.589 11.136 1.00 93.31 235 PHE A O 1
ATOM 1833 N N . ALA A 1 236 ? 5.347 1.852 9.879 1.00 93.00 236 ALA A N 1
ATOM 1834 C CA . ALA A 1 236 ? 5.418 3.295 10.100 1.00 93.00 236 ALA A CA 1
ATOM 1835 C C . ALA A 1 236 ? 4.353 4.023 9.265 1.00 93.00 236 ALA A C 1
ATOM 1837 O O . ALA A 1 236 ? 4.038 3.581 8.167 1.00 93.00 236 ALA A O 1
ATOM 1838 N N . ASP A 1 237 ? 3.866 5.169 9.734 1.00 92.94 237 ASP A N 1
ATOM 1839 C CA . ASP A 1 237 ? 2.801 5.912 9.040 1.00 92.94 237 ASP A CA 1
ATOM 1840 C C . ASP A 1 237 ? 3.258 6.519 7.710 1.00 92.94 237 ASP A C 1
ATOM 1842 O O . ASP A 1 237 ? 2.568 6.431 6.701 1.00 92.94 237 ASP A O 1
ATOM 1846 N N . HIS A 1 238 ? 4.459 7.095 7.675 1.00 95.25 238 HIS A N 1
ATOM 1847 C CA . HIS A 1 238 ? 4.999 7.740 6.475 1.00 95.25 238 HIS A CA 1
ATOM 1848 C C . HIS A 1 238 ? 6.268 7.041 5.987 1.00 95.25 238 HIS A C 1
ATOM 1850 O O . HIS A 1 238 ? 7.032 6.460 6.771 1.00 95.25 238 HIS A O 1
ATOM 1856 N N . ASN A 1 239 ? 6.524 7.141 4.682 1.00 95.75 239 ASN A N 1
ATOM 1857 C CA . ASN A 1 239 ? 7.694 6.560 4.035 1.00 95.75 239 ASN A CA 1
ATOM 1858 C C . ASN A 1 239 ? 8.516 7.640 3.310 1.00 95.75 239 ASN A C 1
ATOM 1860 O O . ASN A 1 239 ? 8.025 8.256 2.363 1.00 95.75 239 ASN A O 1
ATOM 1864 N N . PRO A 1 240 ? 9.801 7.844 3.662 1.00 94.88 240 PRO A N 1
ATOM 1865 C CA . PRO A 1 240 ? 10.645 8.850 3.019 1.00 94.88 240 PRO A CA 1
ATOM 1866 C C . PRO A 1 240 ? 10.997 8.503 1.565 1.00 94.88 240 PRO A C 1
ATOM 1868 O O . PRO A 1 240 ? 11.504 9.361 0.846 1.00 94.88 240 PRO A O 1
ATOM 1871 N N . LYS A 1 241 ? 10.750 7.261 1.122 1.00 93.00 241 LYS A N 1
ATOM 1872 C CA . LYS A 1 241 ? 10.857 6.851 -0.286 1.00 93.00 241 LYS A CA 1
ATOM 1873 C C . LYS A 1 241 ? 9.589 7.145 -1.100 1.00 93.00 241 LYS A C 1
ATOM 1875 O O . LYS A 1 241 ? 9.615 6.959 -2.316 1.00 93.00 241 LYS A O 1
ATOM 1880 N N . VAL A 1 242 ? 8.486 7.539 -0.464 1.00 94.31 242 VAL A N 1
ATOM 1881 C CA . VAL A 1 242 ? 7.231 7.903 -1.138 1.00 94.31 242 VAL A CA 1
ATOM 1882 C C . VAL A 1 242 ? 7.182 9.410 -1.312 1.00 94.31 242 VAL A C 1
ATOM 1884 O O . VAL A 1 242 ? 7.503 10.169 -0.390 1.00 94.31 242 VAL A O 1
ATOM 1887 N N . ARG A 1 243 ? 6.807 9.850 -2.514 1.00 91.88 243 ARG A N 1
ATOM 1888 C CA . ARG A 1 243 ? 6.698 11.273 -2.824 1.00 91.88 243 ARG A CA 1
ATOM 1889 C C . ARG A 1 243 ? 5.651 11.947 -1.939 1.00 91.88 243 ARG A C 1
ATOM 1891 O O . ARG A 1 243 ? 4.604 11.383 -1.641 1.00 91.88 243 ARG A O 1
ATOM 1898 N N . LEU A 1 244 ? 5.942 13.189 -1.568 1.00 94.75 244 LEU A N 1
ATOM 1899 C CA . LEU A 1 244 ? 4.945 14.107 -1.028 1.00 94.75 244 LEU A CA 1
ATOM 1900 C C . LEU A 1 244 ? 3.789 14.293 -2.025 1.00 94.75 244 LEU A C 1
ATOM 1902 O O . LEU A 1 244 ? 3.951 14.108 -3.234 1.00 94.75 244 LEU A O 1
ATOM 1906 N N . CYS A 1 245 ? 2.624 14.662 -1.521 1.00 93.88 245 CYS A N 1
ATOM 1907 C CA . CYS A 1 245 ? 1.455 14.934 -2.333 1.00 93.88 245 CYS A CA 1
ATOM 1908 C C . CYS A 1 245 ? 1.784 16.022 -3.377 1.00 93.88 245 CYS A C 1
ATOM 1910 O O . CYS A 1 245 ? 2.285 17.092 -3.021 1.00 93.88 245 CYS A O 1
ATOM 1912 N N . PRO A 1 246 ? 1.551 15.764 -4.676 1.00 92.44 246 PRO A N 1
ATOM 1913 C CA . PRO A 1 246 ? 1.901 16.708 -5.733 1.00 92.44 246 PRO A CA 1
ATOM 1914 C C . PRO A 1 246 ? 1.157 18.042 -5.617 1.00 92.44 246 PRO A C 1
ATOM 1916 O O . PRO A 1 246 ? 0.022 18.107 -5.138 1.00 92.44 246 PRO A O 1
ATOM 1919 N N . ASP A 1 247 ? 1.767 19.111 -6.134 1.00 89.44 247 ASP A N 1
ATOM 1920 C CA . ASP A 1 247 ? 1.154 20.440 -6.162 1.00 89.44 247 ASP A CA 1
ATOM 1921 C C . ASP A 1 247 ? -0.238 20.405 -6.818 1.00 89.44 247 ASP A C 1
ATOM 1923 O O . ASP A 1 247 ? -0.409 19.962 -7.953 1.00 89.44 247 ASP A O 1
ATOM 1927 N N . GLY A 1 248 ? -1.241 20.934 -6.115 1.00 85.94 248 GLY A N 1
ATOM 1928 C CA . GLY A 1 248 ? -2.627 20.979 -6.593 1.00 85.94 248 GLY A CA 1
ATOM 1929 C C . GLY A 1 248 ? -3.473 19.758 -6.223 1.00 85.94 248 GLY A C 1
ATOM 1930 O O . GLY A 1 248 ? -4.694 19.824 -6.377 1.00 85.94 248 GLY A O 1
ATOM 1931 N N . VAL A 1 249 ? -2.870 18.701 -5.671 1.00 87.94 249 VAL A N 1
ATOM 1932 C CA . VAL A 1 249 ? -3.601 17.608 -5.021 1.00 87.94 249 VAL A CA 1
ATOM 1933 C C . VAL A 1 249 ? -3.975 18.043 -3.598 1.00 87.94 249 VAL A C 1
ATOM 1935 O O . VAL A 1 249 ? -3.116 18.538 -2.865 1.00 87.94 249 VAL A O 1
ATOM 1938 N N . PRO A 1 250 ? -5.247 17.911 -3.175 1.00 88.56 250 PRO A N 1
ATOM 1939 C CA . PRO A 1 250 ? -5.627 18.180 -1.795 1.00 88.56 250 PRO A CA 1
ATOM 1940 C C . PRO A 1 250 ? -4.849 17.291 -0.822 1.00 88.56 250 PRO A C 1
ATOM 1942 O O . PRO A 1 250 ? -4.796 16.074 -0.998 1.00 88.56 250 PRO A O 1
ATOM 1945 N N . VAL A 1 251 ? -4.298 17.911 0.220 1.00 90.69 251 VAL A N 1
ATOM 1946 C CA . VAL A 1 251 ? -3.579 17.229 1.300 1.00 90.69 251 VAL A CA 1
ATOM 1947 C C . VAL A 1 251 ? -4.483 17.114 2.520 1.00 90.69 251 VAL A C 1
ATOM 1949 O O . VAL A 1 251 ? -5.164 18.079 2.889 1.00 90.69 251 VAL A O 1
ATOM 1952 N N . PHE A 1 252 ? -4.506 15.940 3.146 1.00 86.75 252 PHE A N 1
ATOM 1953 C CA . PHE A 1 252 ? -5.228 15.735 4.391 1.00 86.75 252 PHE A CA 1
ATOM 1954 C C . PHE A 1 252 ? -4.600 16.590 5.503 1.00 86.75 252 PHE A C 1
ATOM 1956 O O . PHE A 1 252 ? -3.381 16.585 5.673 1.00 86.75 252 PHE A O 1
ATOM 1963 N N . PRO A 1 253 ? -5.398 17.349 6.273 1.00 77.12 253 PRO A N 1
ATOM 1964 C CA . PRO A 1 253 ? -4.861 18.186 7.332 1.00 77.12 253 PRO A CA 1
ATOM 1965 C C . PRO A 1 253 ? -4.403 17.321 8.512 1.00 77.12 253 PRO A C 1
ATOM 1967 O O . PRO A 1 253 ? -5.202 16.964 9.379 1.00 77.12 253 PRO A O 1
ATOM 1970 N N . GLU A 1 254 ? -3.111 17.014 8.576 1.00 65.81 254 GLU A N 1
ATOM 1971 C CA . GLU A 1 254 ? -2.506 16.464 9.787 1.00 65.81 254 GLU A CA 1
ATOM 1972 C C . GLU A 1 254 ? -2.300 17.570 10.844 1.00 65.81 254 GLU A C 1
ATOM 1974 O O . GLU A 1 254 ? -2.027 18.731 10.502 1.00 65.81 254 GLU A O 1
ATOM 1979 N N . PRO A 1 255 ? -2.445 17.260 12.149 1.00 59.38 255 PRO A N 1
ATOM 1980 C CA . PRO A 1 255 ? -2.063 18.196 13.193 1.00 59.38 255 PRO A CA 1
ATOM 1981 C C . PRO A 1 255 ? -0.557 18.485 13.088 1.00 59.38 255 PRO A C 1
ATOM 1983 O O . PRO A 1 255 ? 0.209 17.595 12.723 1.00 59.38 255 PRO A O 1
ATOM 1986 N N . PRO A 1 256 ? -0.095 19.699 13.435 1.00 51.19 256 PRO A N 1
ATOM 1987 C CA . PRO A 1 256 ? 1.335 19.975 13.463 1.00 51.19 256 PRO A CA 1
ATOM 1988 C C . PRO A 1 256 ? 2.033 18.995 14.415 1.00 51.19 256 PRO A C 1
ATOM 1990 O O . PRO A 1 256 ? 1.567 18.802 15.542 1.00 51.19 256 PRO A O 1
ATOM 1993 N N . ALA A 1 257 ? 3.138 18.396 13.957 1.00 47.44 257 ALA A N 1
ATOM 1994 C CA . ALA A 1 257 ? 3.980 17.544 14.790 1.00 47.44 257 ALA A CA 1
ATOM 1995 C C . ALA A 1 257 ? 4.355 18.271 16.103 1.00 47.44 257 ALA A C 1
ATOM 1997 O O . ALA A 1 257 ? 4.598 19.485 16.064 1.00 47.44 257 ALA A O 1
ATOM 1998 N N . PRO A 1 258 ? 4.359 17.568 17.253 1.00 45.38 258 PRO A N 1
ATOM 1999 C CA . PRO A 1 258 ? 4.687 18.159 18.550 1.00 45.38 258 PRO A CA 1
ATOM 2000 C C . PRO A 1 258 ? 6.124 18.695 18.640 1.00 45.38 258 PRO A C 1
ATOM 2002 O O . PRO A 1 258 ? 7.032 18.136 17.982 1.00 45.38 258 PRO A O 1
#

pLDDT: mean 82.93, std 16.63, range [40.94, 98.31]

Secondary structure (DSSP, 8-state):
---HHHHHHHHHHHHTTSS--------SSTTS-TTSTTHHHHHHHHHTTS---SSTTT-----TTSPPPHHHHHHHHHHHHHH----GGGGTT--HHHHHHHHHH-THHHHHHHHHHHHHHHGGGGSHHHHHHTT-B--SPEEEETTTEEEEEEEE-GGG-SS---TTS-SEEEEEE-TTS-EEEEEEEEEEEETTT--SSSPPEETTEEPEEPSSSSEEEEEE-SSS--TT-TT-S-BTTSPPPPTTSPBP-PPPP-